Protein AF-A0A1E1WE84-F1 (afdb_monomer)

pLDDT: mean 92.87, std 12.1, range [48.03, 98.88]

Organism: Pectinophora gossypiella (NCBI:txid13191)

Mean predicted aligned error: 5.82 Å

InterPro domains:
  IPR001313 Pumilio RNA-binding repeat [PF00806] (1-30)
  IPR001313 Pumilio RNA-binding repeat [PF00806] (33-64)
  IPR001313 Pumilio RNA-binding repeat [PF00806] (69-103)
  IPR001313 Pumilio RNA-binding repeat [PF00806] (108-136)
  IPR001313 Pumilio RNA-binding repeat [PF00806] (142-175)
  IPR001313 Pumilio RNA-binding repeat [PF00806] (185-214)
  IPR001313 Pumilio RNA-binding repeat [PS50302] (1-28)
  IPR001313 Pumilio RNA-binding repeat [PS50302] (29-64)
  IPR001313 Pumilio RNA-binding repeat [PS50302] (65-100)
  IPR001313 Pumilio RNA-binding repeat [PS50302] (101-136)
  IPR001313 Pumilio RNA-binding repeat [PS50302] (137-172)
  IPR001313 Pumilio RNA-binding repeat [PS50302] (173-212)
  IPR001313 Pumilio RNA-binding repeat [SM00025] (1-28)
  IPR001313 Pumilio RNA-binding repeat [SM00025] (29-64)
  IPR001313 Pumilio RNA-binding repeat [SM00025] (65-100)
  IPR001313 Pumilio RNA-binding repeat [SM00025] (101-136)
  IPR001313 Pumilio RNA-binding repeat [SM00025] (137-172)
  IPR001313 Pumilio RNA-binding repeat [SM00025] (177-212)
  IPR011989 Armadillo-like helical [G3DSA:1.25.10.10] (1-243)
  IPR016024 Armadillo-type fold [SSF48371] (1-235)

Sequence (256 aa):
LALQMYGCRVIQKALESIPAEQQQEVVRELDGHVLKCVKDQNGNHVVQKCIECVEPSALQFIINAFAGQVYALSTHPYGCRVIQRILEHCTPEQTAPVLAELHAHTDQLIQDQYGNYVVQHVLEHGAAEDRARLVAGVRGKVLQLSQHKFASNVVEKCVTHATRNERALLIDELCGFNDNALHVMMKDQYANYVVQKMIDVAEPTQRKVLMHKIRPHIGSLRKYTYGKHIIAKLEKFFMKAPELGPIGPPPPNPVL

Structure (mmCIF, N/CA/C/O backbone):
data_AF-A0A1E1WE84-F1
#
_entry.id   AF-A0A1E1WE84-F1
#
loop_
_atom_site.group_PDB
_atom_site.id
_atom_site.type_symbol
_atom_site.label_atom_id
_atom_site.label_alt_id
_atom_site.label_comp_id
_atom_site.label_asym_id
_atom_site.label_entity_id
_atom_site.label_seq_id
_atom_site.pdbx_PDB_ins_code
_atom_site.Cartn_x
_atom_site.Cartn_y
_atom_site.Cartn_z
_atom_site.occupancy
_atom_site.B_iso_or_equiv
_atom_site.auth_seq_id
_atom_site.auth_comp_id
_atom_site.auth_asym_id
_atom_site.auth_atom_id
_atom_site.pdbx_PDB_model_num
ATOM 1 N N . LEU A 1 1 ? -18.043 11.657 22.981 1.00 90.44 1 LEU A N 1
ATOM 2 C CA . LEU A 1 1 ? -16.800 12.462 22.836 1.00 90.44 1 LEU A CA 1
ATOM 3 C C . LEU A 1 1 ? -16.018 12.155 21.555 1.00 90.44 1 LEU A C 1
ATOM 5 O O . LEU A 1 1 ? -15.578 13.095 20.906 1.00 90.44 1 LEU A O 1
ATOM 9 N N . ALA A 1 2 ? -15.874 10.885 21.154 1.00 94.88 2 ALA A N 1
ATOM 10 C CA . ALA A 1 2 ? -15.033 10.480 20.017 1.00 94.88 2 ALA A CA 1
ATOM 11 C C . ALA A 1 2 ? -15.322 11.184 18.670 1.00 94.88 2 ALA A C 1
ATOM 13 O O . ALA A 1 2 ? -14.400 11.410 17.897 1.00 94.88 2 ALA A O 1
ATOM 14 N N . LEU A 1 3 ? -16.576 11.565 18.402 1.00 97.06 3 LEU A N 1
ATOM 15 C CA . LEU A 1 3 ? -16.988 12.212 17.143 1.00 97.06 3 LEU A CA 1
ATOM 16 C C . LEU A 1 3 ? -16.844 13.748 17.150 1.00 97.06 3 LEU A C 1
ATOM 18 O O . LEU A 1 3 ? -17.160 14.411 16.166 1.00 97.06 3 LEU A O 1
ATOM 22 N N . GLN A 1 4 ? -16.392 14.341 18.258 1.00 97.38 4 GLN A N 1
ATOM 23 C CA . GLN A 1 4 ? -16.226 15.791 18.393 1.00 97.38 4 GLN A CA 1
ATOM 24 C C . GLN A 1 4 ? -14.767 16.197 18.153 1.00 97.38 4 GLN A C 1
ATOM 26 O O . GLN A 1 4 ? -13.860 15.542 18.657 1.00 97.38 4 GLN A O 1
ATOM 31 N N . MET A 1 5 ? -14.546 17.323 17.465 1.00 94.56 5 MET A N 1
ATOM 32 C CA . MET A 1 5 ? -13.214 17.822 17.076 1.00 94.56 5 MET A CA 1
ATOM 33 C C . MET A 1 5 ? -12.230 17.957 18.247 1.00 94.56 5 MET A C 1
ATOM 35 O O . MET A 1 5 ? -11.068 17.575 18.132 1.00 94.56 5 MET A O 1
ATOM 39 N N . TYR A 1 6 ? -12.692 18.484 19.382 1.00 97.00 6 TYR A N 1
ATOM 40 C CA . TYR A 1 6 ? -11.867 18.626 20.585 1.00 97.00 6 TYR A CA 1
ATOM 41 C C . TYR A 1 6 ? -11.981 17.406 21.505 1.00 97.00 6 TYR A C 1
ATOM 43 O O . TYR A 1 6 ? -10.988 16.969 22.083 1.00 97.00 6 TYR A O 1
ATOM 51 N N . GLY A 1 7 ? -13.172 16.802 21.588 1.00 96.94 7 GLY A N 1
ATOM 52 C CA . GLY A 1 7 ? -13.414 15.614 22.409 1.00 96.94 7 GLY A CA 1
ATOM 53 C C . GLY A 1 7 ? -12.553 14.419 21.992 1.00 96.94 7 GLY A C 1
ATOM 54 O O . GLY A 1 7 ? -12.023 13.720 22.852 1.00 96.94 7 GLY A O 1
ATOM 55 N N . CYS A 1 8 ? -12.326 14.220 20.690 1.00 97.38 8 CYS A N 1
ATOM 56 C CA . CYS A 1 8 ? -11.481 13.134 20.194 1.00 97.38 8 CYS A CA 1
ATOM 57 C C . CYS A 1 8 ? -10.023 13.267 20.656 1.00 97.38 8 CYS A C 1
ATOM 59 O O . CYS A 1 8 ? -9.358 12.253 20.853 1.00 97.38 8 CYS A O 1
ATOM 61 N N . ARG A 1 9 ? -9.521 14.494 20.858 1.00 97.69 9 ARG A N 1
ATOM 62 C CA . ARG A 1 9 ? -8.151 14.752 21.328 1.00 97.69 9 ARG A CA 1
ATOM 63 C C . ARG A 1 9 ? -7.989 14.383 22.797 1.00 97.69 9 ARG A C 1
ATOM 65 O O . ARG A 1 9 ? -6.973 13.801 23.160 1.00 97.69 9 ARG A O 1
ATOM 72 N N . VAL A 1 10 ? -9.008 14.661 23.610 1.00 98.00 10 VAL A N 1
ATOM 73 C CA . VAL A 1 10 ? -9.034 14.263 25.024 1.00 98.00 10 VAL A CA 1
ATOM 74 C C . VAL A 1 10 ? -9.029 12.741 25.146 1.00 98.00 10 VAL A C 1
ATOM 76 O O . VAL A 1 10 ? -8.198 12.204 25.870 1.00 98.00 10 VAL A O 1
ATOM 79 N N . ILE A 1 11 ? -9.882 12.044 24.386 1.00 97.94 11 ILE A N 1
ATOM 80 C CA . ILE A 1 11 ? -9.929 10.571 24.405 1.00 97.94 11 ILE A CA 1
ATOM 81 C C . ILE A 1 11 ? -8.598 9.964 23.952 1.00 97.94 11 ILE A C 1
ATOM 83 O O . ILE A 1 11 ? -8.082 9.074 24.619 1.00 97.94 11 ILE A O 1
ATOM 87 N N . GLN A 1 12 ? -8.003 10.474 22.867 1.00 98.38 12 GLN A N 1
ATOM 88 C CA . GLN A 1 12 ? -6.689 10.007 22.416 1.00 98.38 12 GLN A CA 1
ATOM 89 C C . GLN A 1 12 ? -5.625 10.172 23.505 1.00 98.38 12 GLN A C 1
ATOM 91 O O . GLN A 1 12 ? -4.866 9.242 23.756 1.00 98.38 12 GLN A O 1
ATOM 96 N N . LYS A 1 13 ? -5.588 11.327 24.187 1.00 98.19 13 LYS A N 1
ATOM 97 C CA . LYS A 1 13 ? -4.589 11.558 25.233 1.00 98.19 13 LYS A CA 1
ATOM 98 C C . LYS A 1 13 ? -4.824 10.704 26.476 1.00 98.19 13 LYS A C 1
ATOM 100 O O . LYS A 1 13 ? -3.857 10.258 27.093 1.00 98.19 13 LYS A O 1
ATOM 105 N N . ALA A 1 14 ? -6.086 10.465 26.825 1.00 97.94 14 ALA A N 1
ATOM 106 C CA . ALA A 1 14 ? -6.452 9.567 27.910 1.00 97.94 14 ALA A CA 1
ATOM 107 C C . ALA A 1 14 ? -5.953 8.143 27.628 1.00 97.94 14 ALA A C 1
ATOM 109 O O . ALA A 1 14 ? -5.251 7.591 28.466 1.00 97.94 14 ALA A O 1
ATOM 110 N N . LEU A 1 15 ? -6.202 7.599 26.429 1.00 97.88 15 LEU A N 1
ATOM 111 C CA . LEU A 1 15 ? -5.735 6.260 26.037 1.00 97.88 15 LEU A CA 1
ATOM 112 C C . LEU A 1 15 ? -4.210 6.088 26.152 1.00 97.88 15 LEU A C 1
ATOM 114 O O . LEU A 1 15 ? -3.756 5.000 26.475 1.00 97.88 15 LEU A O 1
ATOM 118 N N . GLU A 1 16 ? -3.417 7.144 25.958 1.00 97.44 16 GLU A N 1
ATOM 119 C CA . GLU A 1 16 ? -1.952 7.093 26.127 1.00 97.44 16 GLU A CA 1
ATOM 120 C C . GLU A 1 16 ? -1.484 7.108 27.590 1.00 97.44 16 GLU A C 1
ATOM 122 O O . GLU A 1 16 ? -0.317 6.833 27.856 1.00 97.44 16 GLU A O 1
ATOM 127 N N . SER A 1 17 ? -2.346 7.518 28.522 1.00 97.25 17 SER A N 1
ATOM 128 C CA . SER A 1 17 ? -1.922 7.938 29.867 1.00 97.25 17 SER A CA 1
ATOM 129 C C . SER A 1 17 ? -2.589 7.156 30.999 1.00 97.25 17 SER A C 1
ATOM 131 O O . SER A 1 17 ? -2.079 7.167 32.118 1.00 97.25 17 SER A O 1
ATOM 133 N N . ILE A 1 18 ? -3.738 6.527 30.744 1.00 97.62 18 ILE A N 1
ATOM 134 C CA . ILE A 1 18 ? -4.497 5.778 31.753 1.00 97.62 18 ILE A CA 1
ATOM 135 C C . ILE A 1 18 ? -4.057 4.303 31.819 1.00 97.62 18 ILE A C 1
ATOM 137 O O . ILE A 1 18 ? -3.545 3.781 30.827 1.00 97.62 18 ILE A O 1
ATOM 141 N N . PRO A 1 19 ? -4.270 3.611 32.956 1.00 97.94 19 PRO A N 1
ATOM 142 C CA . PRO A 1 19 ? -3.994 2.180 33.091 1.00 97.94 19 PRO A CA 1
ATOM 143 C C . PRO A 1 19 ? -4.790 1.309 32.109 1.00 97.94 19 PRO A C 1
ATOM 145 O O . PRO A 1 19 ? -5.875 1.690 31.661 1.00 97.94 19 PRO A O 1
ATOM 148 N N . ALA A 1 20 ? -4.274 0.111 31.825 1.00 96.44 20 ALA A N 1
ATOM 149 C CA . ALA A 1 20 ? -4.835 -0.814 30.839 1.00 96.44 20 ALA A CA 1
ATOM 150 C C . ALA A 1 20 ? -6.303 -1.183 31.115 1.00 96.44 20 ALA A C 1
ATOM 152 O O . ALA A 1 20 ? -7.102 -1.288 30.186 1.00 96.44 20 ALA A O 1
ATOM 153 N N . GLU A 1 21 ? -6.694 -1.326 32.382 1.00 96.12 21 GLU A N 1
ATOM 154 C CA . GLU A 1 21 ? -8.075 -1.628 32.765 1.00 96.12 21 GLU A CA 1
ATOM 155 C C . GLU A 1 21 ? -9.031 -0.509 32.325 1.00 96.12 21 GLU A C 1
ATOM 157 O O . GLU A 1 21 ? -10.085 -0.777 31.750 1.00 96.12 21 GLU A O 1
ATOM 162 N N . GLN A 1 22 ? -8.625 0.751 32.506 1.00 97.50 22 GLN A N 1
ATOM 163 C CA . GLN A 1 22 ? -9.418 1.917 32.106 1.00 97.50 22 GLN A CA 1
ATOM 164 C C . GLN A 1 22 ? -9.413 2.121 30.589 1.00 97.50 22 GLN A C 1
ATOM 166 O O . GLN A 1 22 ? -10.427 2.516 30.016 1.00 97.50 22 GLN A O 1
ATOM 171 N N . GLN A 1 23 ? -8.302 1.818 29.909 1.00 97.88 23 GLN A N 1
ATOM 172 C CA . GLN A 1 23 ? -8.277 1.806 28.445 1.00 97.88 23 GLN A CA 1
ATOM 173 C C . GLN A 1 23 ? -9.333 0.844 27.888 1.00 97.88 23 GLN A C 1
ATOM 175 O O . GLN A 1 23 ? -10.069 1.206 26.970 1.00 97.88 23 GLN A O 1
ATOM 180 N N . GLN A 1 24 ? -9.447 -0.360 28.461 1.00 96.31 24 GLN A N 1
ATOM 181 C CA . GLN A 1 24 ? -10.451 -1.339 28.042 1.00 96.31 24 GLN A CA 1
ATOM 182 C C . GLN A 1 24 ? -11.879 -0.838 28.274 1.00 96.31 24 GLN A C 1
ATOM 184 O O . GLN A 1 24 ? -12.731 -1.046 27.414 1.00 96.31 24 GLN A O 1
ATOM 189 N N . GLU A 1 25 ? -12.153 -0.164 29.394 1.00 96.50 25 GLU A N 1
ATOM 190 C CA . GLU A 1 25 ? -13.461 0.455 29.650 1.00 96.50 25 GLU A CA 1
ATOM 191 C C . GLU A 1 25 ? -13.813 1.493 28.577 1.00 96.50 25 GLU A C 1
ATOM 193 O O . GLU A 1 25 ? -14.884 1.411 27.976 1.00 96.50 25 GLU A O 1
ATOM 198 N N . VAL A 1 26 ? -12.880 2.397 28.255 1.00 95.38 26 VAL A N 1
ATOM 199 C CA . VAL A 1 26 ? -13.068 3.417 27.209 1.00 95.38 26 VAL A CA 1
ATOM 200 C C . VAL A 1 26 ? -13.288 2.780 25.835 1.00 95.38 26 VAL A C 1
ATOM 202 O O . VAL A 1 26 ? -14.153 3.216 25.076 1.00 95.38 26 VAL A O 1
ATOM 205 N N . VAL A 1 27 ? -12.515 1.747 25.492 1.00 96.88 27 VAL A N 1
ATOM 206 C CA . VAL A 1 27 ? -12.629 1.065 24.196 1.00 96.88 27 VAL A CA 1
ATOM 207 C C . VAL A 1 27 ? -13.959 0.326 24.059 1.00 96.88 27 VAL A C 1
ATOM 209 O O . VAL A 1 27 ? -14.546 0.356 22.976 1.00 96.88 27 VAL A O 1
ATOM 212 N N . ARG A 1 28 ? -14.475 -0.286 25.133 1.00 96.62 28 ARG A N 1
ATOM 213 C CA . ARG A 1 28 ? -15.772 -0.985 25.118 1.00 96.62 28 ARG A CA 1
ATOM 214 C C . ARG A 1 28 ? -16.941 -0.064 24.768 1.00 96.62 28 ARG A C 1
ATOM 216 O O . ARG A 1 28 ? -17.892 -0.530 24.152 1.00 96.62 28 ARG A O 1
ATOM 223 N N . GLU A 1 29 ? -16.867 1.234 25.067 1.00 97.44 29 GLU A N 1
ATOM 224 C CA . GLU A 1 29 ? -17.904 2.199 24.657 1.00 97.44 29 GLU A CA 1
ATOM 225 C C . GLU A 1 29 ? -18.016 2.375 23.128 1.00 97.44 29 GLU A C 1
ATOM 227 O O . GLU A 1 29 ? -18.995 2.939 22.634 1.00 97.44 29 GLU A O 1
ATOM 232 N N . LEU A 1 30 ? -17.026 1.910 22.357 1.00 96.75 30 LEU A N 1
ATOM 233 C CA . LEU A 1 30 ? -17.068 1.920 20.893 1.00 96.75 30 LEU A CA 1
ATOM 234 C C . LEU A 1 30 ? -17.781 0.695 20.303 1.00 96.75 30 LEU A C 1
ATOM 236 O O . LEU A 1 30 ? -18.014 0.668 19.087 1.00 96.75 30 LEU A O 1
ATOM 240 N N . ASP A 1 31 ? -18.106 -0.314 21.115 1.00 97.25 31 ASP A N 1
ATOM 241 C CA . ASP A 1 31 ? -18.783 -1.518 20.641 1.00 97.25 31 ASP A CA 1
ATOM 242 C C . ASP A 1 31 ? -20.171 -1.176 20.068 1.00 97.25 31 ASP A C 1
ATOM 244 O O . ASP A 1 31 ? -20.881 -0.296 20.551 1.00 97.25 31 ASP A O 1
ATOM 248 N N . GLY A 1 32 ? -20.519 -1.789 18.938 1.00 96.81 32 GLY A N 1
ATOM 249 C CA . GLY A 1 32 ? -21.692 -1.423 18.133 1.00 96.81 32 GLY A CA 1
ATOM 250 C C . GLY A 1 32 ? -21.582 -0.090 17.368 1.00 96.81 32 GLY A C 1
ATOM 251 O O . GLY A 1 32 ? -22.477 0.252 16.589 1.00 96.81 32 GLY A O 1
ATOM 252 N N . HIS A 1 33 ? -20.492 0.670 17.525 1.00 97.81 33 HIS A N 1
ATOM 253 C CA . HIS A 1 33 ? -20.301 1.985 16.892 1.00 97.81 33 HIS A CA 1
ATOM 254 C C . HIS A 1 33 ? -19.016 2.111 16.059 1.00 97.81 33 HIS A C 1
ATOM 256 O O . HIS A 1 33 ? -18.790 3.153 15.436 1.00 97.81 33 HIS A O 1
ATOM 262 N N . VAL A 1 34 ? -18.218 1.042 15.969 1.00 98.38 34 VAL A N 1
ATOM 263 C CA . VAL A 1 34 ? -16.916 1.003 15.281 1.00 98.38 34 VAL A CA 1
ATOM 264 C C . VAL A 1 34 ? -16.974 1.611 13.879 1.00 98.38 34 VAL A C 1
ATOM 266 O O . VAL A 1 34 ? -16.270 2.581 13.602 1.00 98.38 34 VAL A O 1
ATOM 269 N N . LEU A 1 35 ? -17.843 1.110 12.994 1.00 98.38 35 LEU A N 1
ATOM 270 C CA . LEU A 1 35 ? -17.891 1.564 11.597 1.00 98.38 35 LEU A CA 1
ATOM 271 C C . LEU A 1 35 ? -18.260 3.045 11.457 1.00 98.38 35 LEU A C 1
ATOM 273 O O . LEU A 1 35 ? -17.746 3.728 10.568 1.00 98.38 35 LEU A O 1
ATOM 277 N N . LYS A 1 36 ? -19.121 3.554 12.346 1.00 98.44 36 LYS A N 1
ATOM 278 C CA . LYS A 1 36 ? -19.471 4.977 12.392 1.00 98.44 36 LYS A CA 1
ATOM 279 C C . LYS A 1 36 ? -18.253 5.813 12.777 1.00 98.44 36 LYS A C 1
ATOM 281 O O . LYS A 1 36 ? -17.988 6.821 12.133 1.00 98.44 36 LYS A O 1
ATOM 286 N N . CYS A 1 37 ? -17.498 5.382 13.786 1.00 98.56 37 CYS A N 1
ATOM 287 C CA . CYS A 1 37 ? -16.281 6.064 14.217 1.00 98.56 37 CYS A CA 1
ATOM 288 C C . CYS A 1 37 ? -15.190 6.028 13.141 1.00 98.56 37 CYS A C 1
ATOM 290 O O . CYS A 1 37 ? -14.605 7.063 12.850 1.00 98.56 37 CYS A O 1
ATOM 292 N N . VAL A 1 38 ? -14.957 4.881 12.499 1.00 98.62 38 VAL A N 1
ATOM 293 C CA . VAL A 1 38 ? -13.951 4.724 11.431 1.00 98.62 38 VAL A CA 1
ATOM 294 C C . VAL A 1 38 ? -14.207 5.665 10.249 1.00 98.62 38 VAL A C 1
ATOM 296 O O . VAL A 1 38 ? -13.263 6.190 9.659 1.00 98.62 38 VAL A O 1
ATOM 299 N N . LYS A 1 39 ? -15.477 5.886 9.892 1.00 98.44 39 LYS A N 1
ATOM 300 C CA . LYS A 1 39 ? -15.867 6.755 8.770 1.00 98.44 39 LYS A CA 1
ATOM 301 C C . LYS A 1 39 ? -15.984 8.235 9.152 1.00 98.44 39 LYS A C 1
ATOM 303 O O . LYS A 1 39 ? -16.187 9.066 8.273 1.00 98.44 39 LYS A O 1
ATOM 308 N N . ASP A 1 40 ? -15.821 8.578 10.427 1.00 98.69 40 ASP A N 1
ATOM 309 C CA . ASP A 1 40 ? -15.888 9.953 10.915 1.00 98.69 40 ASP A CA 1
ATOM 310 C C . ASP A 1 40 ? -14.516 10.645 10.893 1.00 98.69 40 ASP A C 1
ATOM 312 O O . ASP A 1 40 ? -13.490 10.041 11.217 1.00 98.69 40 ASP A O 1
ATOM 316 N N . GLN A 1 41 ? -14.502 11.942 10.574 1.00 98.19 41 GLN A N 1
ATOM 317 C CA . GLN A 1 41 ? -13.285 12.763 10.505 1.00 98.19 41 GLN A CA 1
ATOM 318 C C . GLN A 1 41 ? -12.522 12.862 11.840 1.00 98.19 41 GLN A C 1
ATOM 320 O O . GLN A 1 41 ? -11.312 13.063 11.835 1.00 98.19 41 GLN A O 1
ATOM 325 N N . ASN A 1 42 ? -13.205 12.702 12.980 1.00 98.38 42 ASN A N 1
ATOM 326 C CA . ASN A 1 42 ? -12.615 12.739 14.319 1.00 98.38 42 ASN A CA 1
ATOM 327 C C . ASN A 1 42 ? -12.490 11.328 14.907 1.00 98.38 42 ASN A C 1
ATOM 329 O O . ASN A 1 42 ? -11.449 10.970 15.460 1.00 98.38 42 ASN A O 1
ATOM 333 N N . GLY A 1 43 ? -13.544 10.522 14.761 1.00 98.56 43 GLY A N 1
ATOM 334 C CA . GLY A 1 43 ? -13.656 9.184 15.334 1.00 98.56 43 GLY A CA 1
ATOM 335 C C . GLY A 1 43 ? -12.582 8.221 14.841 1.00 98.56 43 GLY A C 1
ATOM 336 O O . GLY A 1 43 ? -12.097 7.412 15.630 1.00 98.56 43 GLY A O 1
ATOM 337 N N . ASN A 1 44 ? -12.141 8.342 13.585 1.00 98.75 44 ASN A N 1
ATOM 338 C CA . ASN A 1 44 ? -11.112 7.460 13.034 1.00 98.75 44 ASN A CA 1
ATOM 339 C C . ASN A 1 44 ? -9.797 7.557 13.822 1.00 98.75 44 ASN A C 1
ATOM 341 O O . ASN A 1 44 ? -9.120 6.552 14.010 1.00 98.75 44 ASN A O 1
ATOM 345 N N . HIS A 1 45 ? -9.459 8.745 14.331 1.00 98.69 45 HIS A N 1
ATOM 346 C CA . HIS A 1 45 ? -8.255 8.952 15.131 1.00 98.69 45 HIS A CA 1
ATOM 347 C C . HIS A 1 45 ? -8.353 8.277 16.498 1.00 98.69 45 HIS A C 1
ATOM 349 O O . HIS A 1 45 ? -7.358 7.767 17.003 1.00 98.69 45 HIS A O 1
ATOM 355 N N . VAL A 1 46 ? -9.555 8.236 17.082 1.00 98.62 46 VAL A N 1
ATOM 356 C CA . VAL A 1 46 ? -9.794 7.493 18.323 1.00 98.62 46 VAL A CA 1
ATOM 357 C C . VAL A 1 46 ? -9.618 6.001 18.073 1.00 98.62 46 VAL A C 1
ATOM 359 O O . VAL A 1 46 ? -8.860 5.373 18.795 1.00 98.62 46 VAL A O 1
ATOM 362 N N . VAL A 1 47 ? -10.224 5.449 17.015 1.00 98.75 47 VAL A N 1
ATOM 363 C CA . VAL A 1 47 ? -10.101 4.014 16.694 1.00 98.75 47 VAL A CA 1
ATOM 364 C C . VAL A 1 47 ? -8.646 3.621 16.419 1.00 98.75 47 VAL A C 1
ATOM 366 O O . VAL A 1 47 ? -8.195 2.601 16.928 1.00 98.75 47 VAL A O 1
ATOM 369 N N . GLN A 1 48 ? -7.890 4.445 15.683 1.00 98.81 48 GLN A N 1
ATOM 370 C CA . GLN A 1 48 ? -6.448 4.233 15.497 1.00 98.81 48 GLN A CA 1
ATOM 371 C C . GLN A 1 48 ? -5.708 4.196 16.838 1.00 98.81 48 GLN A C 1
ATOM 373 O O . GLN A 1 48 ? -4.943 3.271 17.080 1.00 98.81 48 GLN A O 1
ATOM 378 N N . LYS A 1 49 ? -5.987 5.149 17.737 1.00 98.62 49 LYS A N 1
ATOM 379 C CA . LYS A 1 49 ? -5.345 5.197 19.054 1.00 98.62 49 LYS A CA 1
ATOM 380 C C . LYS A 1 49 ? -5.718 4.007 19.941 1.00 98.62 49 LYS A C 1
ATOM 382 O O . LYS A 1 49 ? -4.868 3.520 20.676 1.00 98.62 49 LYS A O 1
ATOM 387 N N . CYS A 1 50 ? -6.950 3.507 19.846 1.00 98.56 50 CYS A N 1
ATOM 388 C CA . CYS A 1 50 ? -7.343 2.268 20.515 1.00 98.56 50 CYS A CA 1
ATOM 389 C C . CYS A 1 50 ? -6.477 1.093 20.043 1.00 98.56 50 CYS A C 1
ATOM 391 O O . CYS A 1 50 ? -5.990 0.335 20.869 1.00 98.56 50 CYS A O 1
ATOM 393 N N . ILE A 1 51 ? -6.249 0.974 18.732 1.00 98.62 51 ILE A N 1
ATOM 394 C CA . ILE A 1 51 ? -5.433 -0.104 18.156 1.00 98.62 51 ILE A CA 1
ATOM 395 C C . ILE A 1 51 ? -3.952 0.022 18.541 1.00 98.62 51 ILE A C 1
ATOM 397 O O . ILE A 1 51 ? -3.291 -0.982 18.767 1.00 98.62 51 ILE A O 1
ATOM 401 N N . GLU A 1 52 ? -3.434 1.246 18.642 1.00 98.50 52 GLU A N 1
ATOM 402 C CA . GLU A 1 52 ? -2.039 1.504 19.023 1.00 98.50 52 GLU A CA 1
ATOM 403 C C . GLU A 1 52 ? -1.755 1.262 20.515 1.00 98.50 52 GLU A C 1
ATOM 405 O O . GLU A 1 52 ? -0.641 0.876 20.865 1.00 98.50 52 GLU A O 1
ATOM 410 N N . CYS A 1 53 ? -2.715 1.560 21.399 1.00 97.88 53 CYS A N 1
ATOM 411 C CA . CYS A 1 53 ? -2.468 1.634 22.844 1.00 97.88 53 CYS A CA 1
ATOM 412 C C . CYS A 1 53 ? -3.073 0.495 23.662 1.00 97.88 53 CYS A C 1
ATOM 414 O O . CYS A 1 53 ? -2.673 0.332 24.811 1.00 97.88 53 CYS A O 1
ATOM 416 N N . VAL A 1 54 ? -4.049 -0.241 23.124 1.00 98.00 54 VAL A N 1
ATOM 417 C CA . VAL A 1 54 ? -4.812 -1.231 23.893 1.00 98.00 54 VAL A CA 1
ATOM 418 C C . VAL A 1 54 ? -4.452 -2.640 23.454 1.00 98.00 54 VAL A C 1
ATOM 420 O O . VAL A 1 54 ? -4.295 -2.914 22.267 1.00 98.00 54 VAL A O 1
ATOM 423 N N . GLU A 1 55 ? -4.349 -3.536 24.434 1.00 97.38 55 GLU A N 1
ATOM 424 C CA . GLU A 1 55 ? -4.031 -4.945 24.217 1.00 97.38 55 GLU A CA 1
ATOM 425 C C . GLU A 1 55 ? -4.937 -5.580 23.143 1.00 97.38 55 GLU A C 1
ATOM 427 O O . GLU A 1 55 ? -6.169 -5.487 23.250 1.00 97.38 55 GLU A O 1
ATOM 432 N N . PRO A 1 56 ? -4.367 -6.280 22.140 1.00 97.81 56 PRO A N 1
ATOM 433 C CA . PRO A 1 56 ? -5.124 -6.838 21.018 1.00 97.81 56 PRO A CA 1
ATOM 434 C C . PRO A 1 56 ? -6.299 -7.736 21.420 1.00 97.81 56 PRO A C 1
ATOM 436 O O . PRO A 1 56 ? -7.325 -7.765 20.737 1.00 97.81 56 PRO A O 1
ATOM 439 N N . SER A 1 57 ? -6.198 -8.426 22.560 1.00 97.00 57 SER A N 1
ATOM 440 C CA . SER A 1 57 ? -7.267 -9.275 23.103 1.00 97.00 57 SER A CA 1
ATOM 441 C C . SER A 1 57 ? -8.573 -8.512 23.374 1.00 97.00 57 SER A C 1
ATOM 443 O O . SER A 1 57 ? -9.654 -9.083 23.236 1.00 97.00 57 SER A O 1
ATOM 445 N N . ALA A 1 58 ? -8.499 -7.214 23.684 1.00 97.75 58 ALA A N 1
ATOM 446 C CA . ALA A 1 58 ? -9.662 -6.357 23.905 1.00 97.75 58 ALA A CA 1
ATOM 447 C C . ALA A 1 58 ? -10.229 -5.744 22.610 1.00 97.75 58 ALA A C 1
ATOM 449 O O . ALA A 1 58 ? -11.291 -5.127 22.638 1.00 97.75 58 ALA A O 1
ATOM 450 N N . LEU A 1 59 ? -9.551 -5.913 21.469 1.00 98.12 59 LEU A N 1
ATOM 451 C CA . LEU A 1 59 ? -9.903 -5.277 20.194 1.00 98.12 59 LEU A CA 1
ATOM 452 C C . LEU A 1 59 ? -10.708 -6.182 19.254 1.00 98.12 59 LEU A C 1
ATOM 454 O O . LEU A 1 59 ? -11.058 -5.762 18.152 1.00 98.12 59 LEU A O 1
ATOM 458 N N . GLN A 1 60 ? -11.044 -7.409 19.663 1.00 98.31 60 GLN A N 1
ATOM 459 C CA . GLN A 1 60 ? -11.674 -8.386 18.768 1.00 98.31 60 GLN A CA 1
ATOM 460 C C . GLN A 1 60 ? -12.996 -7.892 18.157 1.00 98.31 60 GLN A C 1
ATOM 462 O O . GLN A 1 60 ? -13.276 -8.168 16.993 1.00 98.31 60 GLN A O 1
ATOM 467 N N . PHE A 1 61 ? -13.796 -7.120 18.898 1.00 98.25 61 PHE A N 1
ATOM 468 C CA . PHE A 1 61 ? -15.043 -6.549 18.375 1.00 98.25 61 PHE A CA 1
ATOM 469 C C . PHE A 1 61 ? -14.799 -5.545 17.229 1.00 98.25 61 PHE A C 1
ATOM 471 O O . PHE A 1 61 ? -15.619 -5.449 16.316 1.00 98.25 61 PHE A O 1
ATOM 478 N N . ILE A 1 62 ? -13.651 -4.851 17.220 1.00 98.19 62 ILE A N 1
ATOM 479 C CA . ILE A 1 62 ? -13.236 -3.984 16.108 1.00 98.19 62 ILE A CA 1
ATOM 480 C C . ILE A 1 62 ? -12.955 -4.837 14.874 1.00 98.19 62 ILE A C 1
ATOM 482 O O . ILE A 1 62 ? -13.468 -4.530 13.801 1.00 98.19 62 ILE A O 1
ATOM 486 N N . ILE A 1 63 ? -12.204 -5.931 15.028 1.00 98.19 63 ILE A N 1
ATOM 487 C CA . ILE A 1 63 ? -11.895 -6.852 13.924 1.00 98.19 63 ILE A CA 1
ATOM 488 C C . ILE A 1 63 ? -13.181 -7.463 13.358 1.00 98.19 63 ILE A C 1
ATOM 490 O O . ILE A 1 63 ? -13.389 -7.468 12.147 1.00 98.19 63 ILE A O 1
ATOM 494 N N . ASN A 1 64 ? -14.098 -7.885 14.230 1.00 98.31 64 ASN A N 1
ATOM 495 C CA . ASN A 1 64 ? -15.390 -8.437 13.825 1.00 98.31 64 ASN A CA 1
ATOM 496 C C . ASN A 1 64 ? -16.234 -7.418 13.040 1.00 98.31 64 ASN A C 1
ATOM 498 O O . ASN A 1 64 ? -16.893 -7.788 12.073 1.00 98.31 64 ASN A O 1
ATOM 502 N N . ALA A 1 65 ? -16.192 -6.133 13.409 1.00 98.25 65 ALA A N 1
ATOM 503 C CA . ALA A 1 65 ? -16.904 -5.078 12.687 1.00 98.25 65 ALA A CA 1
ATOM 504 C C . ALA A 1 65 ? -16.339 -4.812 11.278 1.00 98.25 65 ALA A C 1
ATOM 506 O O . ALA A 1 65 ? -17.029 -4.219 10.449 1.00 98.25 65 ALA A O 1
ATOM 507 N N . PHE A 1 66 ? -15.096 -5.218 11.007 1.00 97.94 66 PHE A N 1
ATOM 508 C CA . PHE A 1 66 ? -14.438 -5.053 9.710 1.00 97.94 66 PHE A CA 1
ATOM 509 C C . PHE A 1 66 ? -14.722 -6.205 8.743 1.00 97.94 66 PHE A C 1
ATOM 511 O O . PHE A 1 66 ? -14.514 -6.032 7.542 1.00 97.94 66 PHE A O 1
ATOM 518 N N . ALA A 1 67 ? -15.223 -7.340 9.238 1.00 97.38 67 ALA A N 1
ATOM 519 C CA . ALA A 1 67 ? -15.560 -8.492 8.411 1.00 97.38 67 ALA A CA 1
ATOM 520 C C . ALA A 1 67 ? -16.563 -8.109 7.307 1.00 97.38 67 ALA A C 1
ATOM 522 O O . ALA A 1 67 ? -17.614 -7.517 7.564 1.00 97.38 67 ALA A O 1
ATOM 523 N N . GLY A 1 68 ? -16.222 -8.419 6.057 1.00 97.94 68 GLY A N 1
ATOM 524 C CA . GLY A 1 68 ? -16.995 -8.061 4.867 1.00 97.94 68 GLY A CA 1
ATOM 525 C C . GLY A 1 68 ? -16.997 -6.565 4.532 1.00 97.94 68 GLY A C 1
ATOM 526 O O . GLY A 1 68 ? -17.782 -6.127 3.690 1.00 97.94 68 GLY A O 1
ATOM 527 N N . GLN A 1 69 ? -16.176 -5.752 5.202 1.00 98.31 69 GLN A N 1
ATOM 528 C CA . GLN A 1 69 ? -16.058 -4.305 4.984 1.00 98.31 69 GLN A CA 1
ATOM 529 C C . GLN A 1 69 ? -14.640 -3.884 4.588 1.00 98.31 69 GLN A C 1
ATOM 531 O O . GLN A 1 69 ? -14.424 -2.702 4.307 1.00 98.31 69 GLN A O 1
ATOM 536 N N . VAL A 1 70 ? -13.679 -4.812 4.539 1.00 98.62 70 VAL A N 1
ATOM 537 C CA . VAL A 1 70 ? -12.256 -4.494 4.368 1.00 98.62 70 VAL A CA 1
ATOM 538 C C . VAL A 1 70 ? -12.012 -3.709 3.087 1.00 98.62 70 VAL A C 1
ATOM 540 O O . VAL A 1 70 ? -11.423 -2.635 3.151 1.00 98.62 70 VAL A O 1
ATOM 543 N N . TYR A 1 71 ? -12.547 -4.156 1.946 1.00 98.62 71 TYR A N 1
ATOM 544 C CA . TYR A 1 71 ? -12.413 -3.423 0.683 1.00 98.62 71 TYR A CA 1
ATOM 545 C C . TYR A 1 71 ? -12.929 -1.980 0.788 1.00 98.62 71 TYR A C 1
ATOM 547 O O . TYR A 1 71 ? -12.196 -1.033 0.506 1.00 98.62 71 TYR A O 1
ATOM 555 N N . ALA A 1 72 ? -14.167 -1.806 1.264 1.00 98.69 72 ALA A N 1
ATOM 556 C CA . ALA A 1 72 ? -14.804 -0.497 1.375 1.00 98.69 72 ALA A CA 1
ATOM 557 C C . ALA A 1 72 ? -14.049 0.449 2.323 1.00 98.69 72 ALA A C 1
ATOM 559 O O . ALA A 1 72 ? -14.021 1.659 2.101 1.00 98.69 72 ALA A O 1
ATOM 560 N N . LEU A 1 73 ? -13.446 -0.089 3.387 1.00 98.81 73 LEU A N 1
ATOM 561 C CA . LEU A 1 73 ? -12.652 0.681 4.339 1.00 98.81 73 LEU A CA 1
ATOM 562 C C . LEU A 1 73 ? -11.252 0.986 3.800 1.00 98.81 73 LEU A C 1
ATOM 564 O O . LEU A 1 73 ? -10.775 2.104 3.985 1.00 98.81 73 LEU A O 1
ATOM 568 N N . SER A 1 74 ? -10.615 0.065 3.081 1.00 98.88 74 SER A N 1
ATOM 569 C CA . SER A 1 74 ? -9.322 0.292 2.429 1.00 98.88 74 SER A CA 1
ATOM 570 C C . SER A 1 74 ? -9.382 1.367 1.345 1.00 98.88 74 SER A C 1
ATOM 572 O O . SER A 1 74 ? -8.405 2.093 1.173 1.00 98.88 74 SER A O 1
ATOM 574 N N . THR A 1 75 ? -10.523 1.530 0.670 1.00 98.75 75 THR A N 1
ATOM 575 C CA . THR A 1 75 ? -10.763 2.613 -0.301 1.00 98.75 75 THR A CA 1
ATOM 576 C C . THR A 1 75 ? -11.391 3.865 0.327 1.00 98.75 75 THR A C 1
ATOM 578 O O . THR A 1 75 ? -11.855 4.757 -0.382 1.00 98.75 75 THR A O 1
ATOM 581 N N . HIS A 1 76 ? -11.450 3.955 1.661 1.00 98.81 76 HIS A N 1
ATOM 582 C CA . HIS A 1 76 ? -11.980 5.116 2.379 1.00 98.81 76 HIS A CA 1
ATOM 583 C C . HIS A 1 76 ? -10.838 6.024 2.874 1.00 98.81 76 HIS A C 1
ATOM 585 O O . HIS A 1 76 ? -9.878 5.502 3.447 1.00 98.81 76 HIS A O 1
ATOM 591 N N . PRO A 1 77 ? -10.949 7.369 2.780 1.00 98.44 77 PRO A N 1
ATOM 592 C CA . PRO A 1 77 ? -9.894 8.310 3.191 1.00 98.44 77 PRO A CA 1
ATOM 593 C C . PRO A 1 77 ? -9.407 8.131 4.633 1.00 98.44 77 PRO A C 1
ATOM 595 O O . PRO A 1 77 ? -8.239 8.373 4.930 1.00 98.44 77 PRO A O 1
ATOM 598 N N . TYR A 1 78 ? -10.302 7.712 5.531 1.00 98.69 78 TYR A N 1
ATOM 599 C CA . TYR A 1 78 ? -9.981 7.453 6.938 1.00 98.69 78 TYR A CA 1
ATOM 600 C C . TYR A 1 78 ? -9.845 5.958 7.245 1.00 98.69 78 TYR A C 1
ATOM 602 O O . TYR A 1 78 ? -9.027 5.564 8.073 1.00 98.69 78 TYR A O 1
ATOM 610 N N . GLY A 1 79 ? -10.621 5.114 6.554 1.00 98.75 79 GLY A N 1
ATOM 611 C CA . GLY A 1 79 ? -10.670 3.678 6.834 1.00 98.75 79 GLY A CA 1
ATOM 612 C C . GLY A 1 79 ? -9.349 2.995 6.499 1.00 98.75 79 GLY A C 1
ATOM 613 O O . GLY A 1 79 ? -8.892 2.146 7.260 1.00 98.75 79 GLY A O 1
ATOM 614 N N . CYS A 1 80 ? -8.667 3.450 5.442 1.00 98.69 80 CYS A N 1
ATOM 615 C CA . CYS A 1 80 ? -7.381 2.907 5.020 1.00 98.69 80 CYS A CA 1
ATOM 616 C C . CYS A 1 80 ? -6.301 3.055 6.100 1.00 98.69 80 CYS A C 1
ATOM 618 O O . CYS A 1 80 ? -5.410 2.213 6.200 1.00 98.69 80 CYS A O 1
ATOM 620 N N . ARG A 1 81 ? -6.387 4.105 6.930 1.00 98.81 81 ARG A N 1
ATOM 621 C CA . ARG A 1 81 ? -5.478 4.340 8.058 1.00 98.81 81 ARG A CA 1
ATOM 622 C C . ARG A 1 81 ? -5.754 3.379 9.202 1.00 98.81 81 ARG A C 1
ATOM 624 O O . ARG A 1 81 ? -4.813 2.846 9.774 1.00 98.81 81 ARG A O 1
ATOM 631 N N . VAL A 1 82 ? -7.028 3.111 9.490 1.00 98.81 82 VAL A N 1
ATOM 632 C CA . VAL A 1 82 ? -7.409 2.128 10.513 1.00 98.81 82 VAL A CA 1
ATOM 633 C C . VAL A 1 82 ? -6.995 0.717 10.093 1.00 98.81 82 VAL A C 1
ATOM 635 O O . VAL A 1 82 ? -6.425 0.003 10.907 1.00 98.81 82 VAL A O 1
ATOM 638 N N . ILE A 1 83 ? -7.182 0.343 8.819 1.00 98.81 83 ILE A N 1
ATOM 639 C CA . ILE A 1 83 ? -6.692 -0.942 8.287 1.00 98.81 83 ILE A CA 1
ATOM 640 C C . ILE A 1 83 ? -5.178 -1.078 8.494 1.00 98.81 83 ILE A C 1
ATOM 642 O O . ILE A 1 83 ? -4.730 -2.108 8.980 1.00 98.81 83 ILE A O 1
ATOM 646 N N . GLN A 1 84 ? -4.394 -0.041 8.181 1.00 98.81 84 GLN A N 1
ATOM 647 C CA . GLN A 1 84 ? -2.943 -0.062 8.416 1.00 98.81 84 GLN A CA 1
ATOM 648 C C . GLN A 1 84 ? -2.605 -0.272 9.900 1.00 98.81 84 GLN A C 1
ATOM 650 O O . GLN A 1 84 ? -1.781 -1.122 10.207 1.00 98.81 84 GLN A O 1
ATOM 655 N N . ARG A 1 85 ? -3.291 0.407 10.834 1.00 98.81 85 ARG A N 1
ATOM 656 C CA . ARG A 1 85 ? -3.084 0.170 12.276 1.00 98.81 85 ARG A CA 1
ATOM 657 C C . ARG A 1 85 ? -3.411 -1.264 12.692 1.00 98.81 85 ARG A C 1
ATOM 659 O O . ARG A 1 85 ? -2.667 -1.834 13.480 1.00 98.81 85 ARG A O 1
ATOM 666 N N . ILE A 1 86 ? -4.482 -1.854 12.152 1.00 98.75 86 ILE A N 1
ATOM 667 C CA . ILE A 1 86 ? -4.822 -3.262 12.413 1.00 98.75 86 ILE A CA 1
ATOM 668 C C . ILE A 1 86 ? -3.672 -4.170 11.965 1.00 98.75 86 ILE A C 1
ATOM 670 O O . ILE A 1 86 ? -3.242 -5.026 12.730 1.00 98.75 86 ILE A O 1
ATOM 674 N N . LEU A 1 87 ? -3.143 -3.960 10.757 1.00 98.62 87 LEU A N 1
ATOM 675 C CA . LEU A 1 87 ? -2.037 -4.758 10.218 1.00 98.62 87 LEU A CA 1
ATOM 676 C C . LEU A 1 87 ? -0.724 -4.592 11.006 1.00 98.62 87 LEU A C 1
ATOM 678 O O . LEU A 1 87 ? 0.097 -5.502 11.000 1.00 98.62 87 LEU A O 1
ATOM 682 N N . GLU A 1 88 ? -0.529 -3.453 11.674 1.00 98.38 88 GLU A N 1
ATOM 683 C CA . GLU A 1 88 ? 0.683 -3.138 12.442 1.00 98.38 88 GLU A CA 1
ATOM 684 C C . GLU A 1 88 ? 0.658 -3.667 13.882 1.00 98.38 88 GLU A C 1
ATOM 686 O O . GLU A 1 88 ? 1.701 -4.063 14.400 1.00 98.38 88 GLU A O 1
ATOM 691 N N . HIS A 1 89 ? -0.505 -3.640 14.541 1.00 98.38 89 HIS A N 1
ATOM 692 C CA . HIS A 1 89 ? -0.594 -3.813 15.998 1.00 98.38 89 HIS A CA 1
ATOM 693 C C . HIS A 1 89 ? -1.430 -5.015 16.453 1.00 98.38 89 HIS A C 1
ATOM 695 O O . HIS A 1 89 ? -1.295 -5.446 17.598 1.00 98.38 89 HIS A O 1
ATOM 701 N N . CYS A 1 90 ? -2.301 -5.562 15.602 1.00 98.38 90 CYS A N 1
ATOM 702 C CA . CYS A 1 90 ? -3.127 -6.709 15.975 1.00 98.38 90 CYS A CA 1
ATOM 703 C C . CYS A 1 90 ? -2.381 -8.038 15.784 1.00 98.38 90 CYS A C 1
ATOM 705 O O . CYS A 1 90 ? -1.364 -8.118 15.094 1.00 98.38 90 CYS A O 1
ATOM 707 N N . THR A 1 91 ? -2.894 -9.108 16.397 1.00 98.44 91 THR A N 1
ATOM 708 C CA . THR A 1 91 ? -2.242 -10.425 16.321 1.00 98.44 91 THR A CA 1
ATOM 709 C C . THR A 1 91 ? -2.358 -11.046 14.918 1.00 98.44 91 THR A C 1
ATOM 711 O O . THR A 1 91 ? -3.229 -10.654 14.130 1.00 98.44 91 THR A O 1
ATOM 714 N N . PRO A 1 92 ? -1.530 -12.051 14.573 1.00 97.81 92 PRO A N 1
ATOM 715 C CA . PRO A 1 92 ? -1.668 -12.786 13.313 1.00 97.81 92 PRO A CA 1
ATOM 716 C C . PRO A 1 92 ? -3.073 -13.366 13.095 1.00 97.81 92 PRO A C 1
ATOM 718 O O . PRO A 1 92 ? -3.609 -13.301 11.992 1.00 97.81 92 PRO A O 1
ATOM 721 N N . GLU A 1 93 ? -3.717 -13.864 14.150 1.00 98.25 93 GLU A N 1
ATOM 722 C CA . GLU A 1 93 ? -5.073 -14.425 14.093 1.00 98.25 93 GLU A CA 1
ATOM 723 C C . GLU A 1 93 ? -6.119 -13.354 13.757 1.00 98.25 93 GLU A C 1
ATOM 725 O O . GLU A 1 93 ? -7.099 -13.631 13.066 1.00 98.25 93 GLU A O 1
ATOM 730 N N . GLN A 1 94 ? -5.900 -12.120 14.216 1.00 98.56 94 GLN A N 1
ATOM 731 C CA . GLN A 1 94 ? -6.772 -10.978 13.947 1.00 98.56 94 GLN A CA 1
ATOM 732 C C . GLN A 1 94 ? -6.547 -10.374 12.561 1.00 98.56 94 GLN A C 1
ATOM 734 O O . GLN A 1 94 ? -7.496 -9.938 11.910 1.00 98.56 94 GLN A O 1
ATOM 739 N N . THR A 1 95 ? -5.299 -10.347 12.095 1.00 98.56 95 THR A N 1
ATOM 740 C CA . THR A 1 95 ? -4.943 -9.783 10.786 1.00 98.56 95 THR A CA 1
ATOM 741 C C . THR A 1 95 ? -5.222 -10.749 9.637 1.00 98.56 95 THR A C 1
ATOM 743 O O . THR A 1 95 ? -5.553 -10.294 8.543 1.00 98.56 95 THR A O 1
ATOM 746 N N . ALA A 1 96 ? -5.184 -12.064 9.869 1.00 98.31 96 ALA A N 1
ATOM 747 C CA . ALA A 1 96 ? -5.458 -13.091 8.862 1.00 98.31 96 ALA A CA 1
ATOM 748 C C . ALA A 1 96 ? -6.777 -12.896 8.077 1.00 98.31 96 ALA A C 1
ATOM 750 O O . ALA A 1 96 ? -6.719 -12.886 6.844 1.00 98.31 96 ALA A O 1
ATOM 751 N N . PRO A 1 97 ? -7.959 -12.703 8.705 1.00 98.25 97 PRO A N 1
ATOM 752 C CA . PRO A 1 97 ? -9.196 -12.461 7.957 1.00 98.25 97 PRO A CA 1
ATOM 753 C C . PRO A 1 97 ? -9.162 -11.143 7.168 1.00 98.25 97 PRO A C 1
ATOM 755 O O . PRO A 1 97 ? -9.670 -11.085 6.048 1.00 98.25 97 PRO A O 1
ATOM 758 N N . VAL A 1 98 ? -8.506 -10.105 7.700 1.00 98.62 98 VAL A N 1
ATOM 759 C CA . VAL A 1 98 ? -8.348 -8.817 7.006 1.00 98.62 98 VAL A CA 1
ATOM 760 C C . VAL A 1 98 ? -7.479 -8.980 5.759 1.00 98.62 98 VAL A C 1
ATOM 762 O O . VAL A 1 98 ? -7.848 -8.518 4.681 1.00 98.62 98 VAL A O 1
ATOM 765 N N . LEU A 1 99 ? -6.352 -9.685 5.876 1.00 98.62 99 LEU A N 1
ATOM 766 C CA . LEU A 1 99 ? -5.468 -10.004 4.753 1.00 98.62 99 LEU A CA 1
ATOM 767 C C . LEU A 1 99 ? -6.178 -10.861 3.701 1.00 98.62 99 LEU A C 1
ATOM 769 O O . LEU A 1 99 ? -6.024 -10.605 2.508 1.00 98.62 99 LEU A O 1
ATOM 773 N N . ALA A 1 100 ? -6.991 -11.835 4.115 1.00 98.44 100 ALA A N 1
ATOM 774 C CA . AL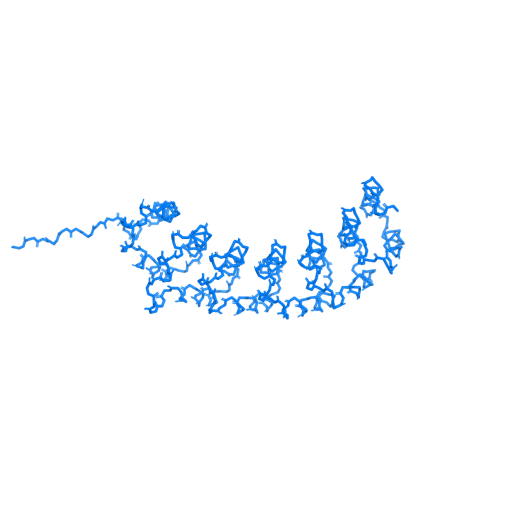A A 1 100 ? -7.761 -12.664 3.192 1.00 98.44 100 ALA A CA 1
ATOM 775 C C . ALA A 1 100 ? -8.718 -11.828 2.321 1.00 98.44 100 ALA A C 1
ATOM 777 O O . ALA A 1 100 ? -8.735 -11.995 1.099 1.00 98.44 100 ALA A O 1
ATOM 778 N N . GLU A 1 101 ? -9.460 -10.889 2.917 1.00 98.31 101 GLU A N 1
ATOM 779 C CA . GLU A 1 101 ? -10.326 -9.973 2.163 1.00 98.31 101 GLU A CA 1
ATOM 780 C C . GLU A 1 101 ? -9.529 -8.993 1.288 1.00 98.31 101 GLU A C 1
ATOM 782 O O . GLU A 1 101 ? -9.924 -8.733 0.152 1.00 98.31 101 GLU A O 1
ATOM 787 N N . LEU A 1 102 ? -8.386 -8.477 1.761 1.00 98.38 102 LEU A N 1
ATOM 788 C CA . LEU A 1 102 ? -7.506 -7.629 0.942 1.00 98.38 102 LEU A CA 1
ATOM 789 C C . LEU A 1 102 ? -7.037 -8.364 -0.317 1.00 98.38 102 LEU A C 1
ATOM 791 O O . LEU A 1 102 ? -7.129 -7.821 -1.421 1.00 98.38 102 LEU A O 1
ATOM 795 N N . HIS A 1 103 ? -6.579 -9.611 -0.169 1.00 98.31 103 HIS A N 1
ATOM 796 C CA . HIS A 1 103 ? -6.099 -10.418 -1.292 1.00 98.31 103 HIS A CA 1
ATOM 797 C C . HIS A 1 103 ? -7.189 -10.649 -2.341 1.00 98.31 103 HIS A C 1
ATOM 799 O O . HIS A 1 103 ? -6.894 -10.570 -3.534 1.00 98.31 103 HIS A O 1
ATOM 805 N N . ALA A 1 104 ? -8.449 -10.826 -1.926 1.00 97.94 104 ALA A N 1
ATOM 806 C CA . ALA A 1 104 ? -9.590 -10.985 -2.833 1.00 97.94 104 ALA A CA 1
ATOM 807 C C . ALA A 1 104 ? -9.869 -9.750 -3.720 1.00 97.94 104 ALA A C 1
ATOM 809 O O . ALA A 1 104 ? -10.521 -9.874 -4.757 1.00 97.94 104 ALA A O 1
ATOM 810 N N . HIS A 1 105 ? -9.354 -8.573 -3.348 1.00 97.88 105 HIS A N 1
ATOM 811 C CA . HIS A 1 105 ? -9.592 -7.300 -4.039 1.00 97.88 105 HIS A CA 1
ATOM 812 C C . HIS A 1 105 ? -8.304 -6.586 -4.484 1.00 97.88 105 HIS A C 1
ATOM 814 O O . HIS A 1 105 ? -8.304 -5.374 -4.714 1.00 97.88 105 HIS A O 1
ATOM 820 N N . THR A 1 106 ? -7.195 -7.320 -4.610 1.00 96.56 106 THR A N 1
ATOM 821 C CA . THR A 1 106 ? -5.866 -6.743 -4.884 1.00 96.56 106 THR A CA 1
ATOM 822 C C . THR A 1 106 ? -5.849 -5.865 -6.140 1.00 96.56 106 THR A C 1
ATOM 824 O O . THR A 1 106 ? -5.348 -4.743 -6.095 1.00 96.56 106 THR A O 1
ATOM 827 N N . ASP A 1 107 ? -6.443 -6.324 -7.245 1.00 96.75 107 ASP A N 1
ATOM 828 C CA . ASP A 1 107 ? -6.419 -5.604 -8.528 1.00 96.75 107 ASP A CA 1
ATOM 829 C C . ASP A 1 107 ? -7.091 -4.224 -8.458 1.00 96.75 107 ASP A C 1
ATOM 831 O O . ASP A 1 107 ? -6.623 -3.257 -9.069 1.00 96.75 107 ASP A O 1
ATOM 835 N N . GLN A 1 108 ? -8.179 -4.123 -7.693 1.00 98.50 108 GLN A N 1
ATOM 836 C CA . GLN A 1 108 ? -8.891 -2.875 -7.449 1.00 98.50 108 GLN A CA 1
ATOM 837 C C . GLN A 1 108 ? -8.103 -1.982 -6.485 1.00 98.50 108 GLN A C 1
ATOM 839 O O . GLN A 1 108 ? -7.912 -0.796 -6.752 1.00 98.50 108 GLN A O 1
ATOM 844 N N . LEU A 1 109 ? -7.598 -2.552 -5.387 1.00 98.75 109 LEU A N 1
ATOM 845 C CA . LEU A 1 109 ? -6.897 -1.804 -4.343 1.00 98.75 109 LEU A CA 1
ATOM 846 C C . LEU A 1 109 ? -5.596 -1.172 -4.843 1.00 98.75 109 LEU A C 1
ATOM 848 O O . LEU A 1 109 ? -5.307 -0.033 -4.490 1.00 98.75 109 LEU A O 1
ATOM 852 N N . ILE A 1 110 ? -4.842 -1.859 -5.704 1.00 98.62 110 ILE A N 1
ATOM 853 C CA . ILE A 1 110 ? -3.594 -1.343 -6.293 1.00 98.62 110 ILE A CA 1
ATOM 854 C C . ILE A 1 110 ? -3.812 -0.023 -7.047 1.00 98.62 110 ILE A C 1
ATOM 856 O O . ILE A 1 110 ? -2.929 0.838 -7.079 1.00 98.62 110 ILE A O 1
ATOM 860 N N . GLN A 1 111 ? -4.981 0.138 -7.664 1.00 98.62 111 GLN A N 1
ATOM 861 C CA . GLN A 1 111 ? -5.321 1.297 -8.485 1.00 98.62 111 GLN A CA 1
ATOM 862 C C . GLN A 1 111 ? -6.146 2.343 -7.725 1.00 98.62 111 GLN A C 1
ATOM 864 O O . GLN A 1 111 ? -6.315 3.454 -8.219 1.00 98.62 111 GLN A O 1
ATOM 869 N N . ASP A 1 112 ? -6.631 2.040 -6.524 1.00 98.81 112 ASP A N 1
ATOM 870 C CA . ASP A 1 112 ? -7.394 2.999 -5.731 1.00 98.81 112 ASP A CA 1
ATOM 871 C C . ASP A 1 112 ? -6.491 4.068 -5.092 1.00 98.81 112 ASP A C 1
ATOM 873 O O . ASP A 1 112 ? -5.368 3.792 -4.665 1.00 98.81 112 ASP A O 1
ATOM 877 N N . GLN A 1 113 ? -6.995 5.298 -4.974 1.00 98.69 113 GLN A N 1
ATOM 878 C CA . GLN A 1 113 ? -6.258 6.445 -4.425 1.00 98.69 113 GLN A CA 1
ATOM 879 C C . GLN A 1 113 ? -5.863 6.296 -2.943 1.00 98.69 113 GLN A C 1
ATOM 881 O O . GLN A 1 113 ? -4.892 6.919 -2.512 1.00 98.69 113 GLN A O 1
ATOM 886 N N . TYR A 1 114 ? -6.578 5.468 -2.173 1.00 98.75 114 TYR A N 1
ATOM 887 C CA . TYR A 1 114 ? -6.282 5.150 -0.773 1.00 98.75 114 TYR A CA 1
ATOM 888 C C . TYR A 1 114 ? -5.819 3.699 -0.610 1.00 98.75 114 TYR A C 1
ATOM 890 O O . TYR A 1 114 ? -4.846 3.442 0.102 1.00 98.75 114 TYR A O 1
ATOM 898 N N . GLY A 1 115 ? -6.464 2.767 -1.316 1.00 98.81 115 GLY A N 1
ATOM 899 C CA . GLY A 1 115 ? -6.173 1.335 -1.273 1.00 98.81 115 GLY A CA 1
ATOM 900 C C . GLY A 1 115 ? -4.726 1.007 -1.633 1.00 98.81 115 GLY A C 1
ATOM 901 O O . GLY A 1 115 ? -4.131 0.132 -1.002 1.00 98.81 115 GLY A O 1
ATOM 902 N N . ASN A 1 116 ? -4.108 1.772 -2.543 1.00 98.81 116 ASN A N 1
ATOM 903 C CA . ASN A 1 116 ? -2.709 1.563 -2.918 1.00 98.81 116 ASN A CA 1
ATOM 904 C C . ASN A 1 116 ? -1.763 1.674 -1.710 1.00 98.81 116 ASN A C 1
ATOM 906 O O . ASN A 1 116 ? -0.763 0.964 -1.660 1.00 98.81 116 ASN A O 1
ATOM 910 N N . TYR A 1 117 ? -2.077 2.507 -0.712 1.00 98.88 117 TYR A N 1
ATOM 911 C CA . TYR A 1 117 ? -1.265 2.623 0.502 1.00 98.88 117 TYR A CA 1
ATOM 912 C C . TYR A 1 117 ? -1.389 1.393 1.400 1.00 98.88 117 TYR A C 1
ATOM 914 O O . TYR A 1 117 ? -0.404 0.987 2.005 1.00 98.88 117 TYR A O 1
ATOM 922 N N . VAL A 1 118 ? -2.569 0.768 1.453 1.00 98.81 118 VAL A N 1
ATOM 923 C CA . VAL A 1 118 ? -2.767 -0.486 2.194 1.00 98.81 118 V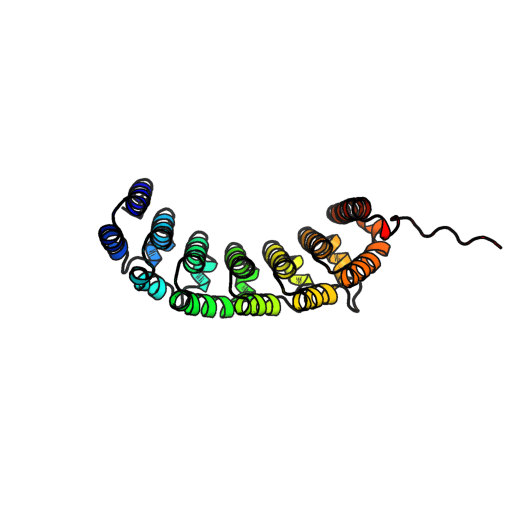AL A CA 1
ATOM 924 C C . VAL A 1 118 ? -1.969 -1.615 1.541 1.00 98.81 118 VAL A C 1
ATOM 926 O O . VAL A 1 118 ? -1.278 -2.357 2.231 1.00 98.81 118 VAL A O 1
ATOM 929 N N . VAL A 1 119 ? -1.983 -1.704 0.207 1.00 98.88 119 VAL A N 1
ATOM 930 C CA . VAL A 1 119 ? -1.181 -2.702 -0.521 1.00 98.88 119 VAL A CA 1
ATOM 931 C C . VAL A 1 119 ? 0.318 -2.471 -0.307 1.00 98.88 119 VAL A C 1
ATOM 933 O O . VAL A 1 119 ? 1.052 -3.412 -0.015 1.00 98.88 119 VAL A O 1
ATOM 936 N N . GLN A 1 120 ? 0.781 -1.220 -0.404 1.00 98.81 120 GLN A N 1
ATOM 937 C CA . GLN A 1 120 ? 2.180 -0.875 -0.126 1.00 98.81 120 GLN A CA 1
ATOM 938 C C . GLN A 1 120 ? 2.585 -1.238 1.304 1.00 98.81 120 GLN A C 1
ATOM 940 O O . GLN A 1 120 ? 3.675 -1.767 1.502 1.00 98.81 120 GLN A O 1
ATOM 945 N N . HIS A 1 121 ? 1.699 -1.026 2.277 1.00 98.81 121 HIS A N 1
ATOM 946 C CA . HIS A 1 121 ? 1.955 -1.385 3.665 1.00 98.81 121 HIS A CA 1
ATOM 947 C C . HIS A 1 121 ? 2.245 -2.888 3.827 1.00 98.81 121 HIS A C 1
ATOM 949 O O . HIS A 1 121 ? 3.227 -3.260 4.470 1.00 98.81 121 HIS A O 1
ATOM 955 N N . VAL A 1 122 ? 1.449 -3.751 3.185 1.00 98.75 122 VAL A N 1
ATOM 956 C CA . VAL A 1 122 ? 1.668 -5.209 3.201 1.00 98.75 122 VAL A CA 1
ATOM 957 C C . VAL A 1 122 ? 2.959 -5.593 2.463 1.00 98.75 122 VAL A C 1
ATOM 959 O O . VAL A 1 122 ? 3.673 -6.487 2.908 1.00 98.75 122 VAL A O 1
ATOM 962 N N . LEU A 1 123 ? 3.316 -4.905 1.372 1.00 98.62 123 LEU A N 1
ATOM 963 C CA . LEU A 1 123 ? 4.590 -5.141 0.672 1.00 98.62 123 LEU A CA 1
ATOM 964 C C . LEU A 1 123 ? 5.814 -4.813 1.546 1.00 98.62 123 LEU A C 1
ATOM 966 O O . LEU A 1 123 ? 6.837 -5.492 1.441 1.00 98.62 123 LEU A O 1
ATOM 970 N N . GLU A 1 124 ? 5.725 -3.786 2.389 1.00 98.25 124 GLU A N 1
ATOM 971 C CA . GLU A 1 124 ? 6.827 -3.328 3.241 1.00 98.25 124 GLU A CA 1
ATOM 972 C C . GLU A 1 124 ? 6.975 -4.148 4.527 1.00 98.25 124 GLU A C 1
ATOM 974 O O . GLU A 1 124 ? 8.094 -4.525 4.878 1.00 98.25 124 GLU A O 1
ATOM 979 N N . HIS A 1 125 ? 5.860 -4.436 5.204 1.00 96.94 125 HIS A N 1
ATOM 980 C CA . HIS A 1 125 ? 5.857 -4.964 6.575 1.00 96.94 125 HIS A CA 1
ATOM 981 C C . HIS A 1 125 ? 5.192 -6.340 6.711 1.00 96.94 125 HIS A C 1
ATOM 983 O O . HIS A 1 125 ? 5.346 -6.992 7.740 1.00 96.94 125 HIS A O 1
ATOM 989 N N . GLY A 1 126 ? 4.462 -6.794 5.689 1.00 96.69 126 GLY A N 1
ATOM 990 C CA . GLY A 1 126 ? 3.732 -8.057 5.722 1.00 96.69 126 GLY A CA 1
ATOM 991 C C . GLY A 1 126 ? 4.630 -9.294 5.657 1.00 96.69 126 GLY A C 1
ATOM 992 O O . GLY A 1 126 ? 5.822 -9.236 5.319 1.00 96.69 126 GLY A O 1
ATOM 993 N N . ALA A 1 127 ? 4.026 -10.448 5.946 1.00 97.00 127 ALA A N 1
ATOM 994 C CA . ALA A 1 127 ? 4.693 -11.736 5.829 1.00 97.00 127 ALA A CA 1
ATOM 995 C C . ALA A 1 127 ? 5.140 -12.004 4.382 1.00 97.00 127 ALA A C 1
ATOM 997 O O . ALA A 1 127 ? 4.571 -11.498 3.410 1.00 97.00 127 ALA A O 1
ATOM 998 N N . ALA A 1 128 ? 6.174 -12.836 4.227 1.00 97.50 128 ALA A N 1
ATOM 999 C CA . ALA A 1 128 ? 6.729 -13.148 2.912 1.00 97.50 128 ALA A CA 1
ATOM 1000 C C . ALA A 1 128 ? 5.683 -13.745 1.955 1.00 97.50 128 ALA A C 1
ATOM 1002 O O . ALA A 1 128 ? 5.707 -13.433 0.767 1.00 97.50 128 ALA A O 1
ATOM 1003 N N . GLU A 1 129 ? 4.752 -14.548 2.474 1.00 97.62 129 GLU A N 1
ATOM 1004 C CA . GLU A 1 129 ? 3.674 -15.155 1.690 1.00 97.62 129 GLU A CA 1
ATOM 1005 C C . GLU A 1 129 ? 2.688 -14.119 1.144 1.00 97.62 129 GLU A C 1
ATOM 1007 O O . GLU A 1 129 ? 2.325 -14.180 -0.030 1.00 97.62 129 GLU A O 1
ATOM 1012 N N . ASP A 1 130 ? 2.277 -13.146 1.959 1.00 98.31 130 ASP A N 1
ATOM 1013 C CA . ASP A 1 130 ? 1.365 -12.083 1.529 1.00 98.31 130 ASP A CA 1
ATOM 1014 C C . ASP A 1 130 ? 2.025 -11.181 0.490 1.00 98.31 130 ASP A C 1
ATOM 1016 O O . ASP A 1 130 ? 1.430 -10.868 -0.543 1.00 98.31 130 ASP A O 1
ATOM 1020 N N . ARG A 1 131 ? 3.296 -10.828 0.709 1.00 98.38 131 ARG A N 1
ATOM 1021 C CA . ARG A 1 131 ? 4.083 -10.073 -0.268 1.00 98.38 131 ARG A CA 1
ATOM 1022 C C . ARG A 1 131 ? 4.210 -10.822 -1.594 1.00 98.38 131 ARG A C 1
ATOM 1024 O O . ARG A 1 131 ? 4.022 -10.209 -2.643 1.00 98.38 131 ARG A O 1
ATOM 1031 N N . ALA A 1 132 ? 4.488 -12.125 -1.561 1.00 98.06 132 ALA A N 1
ATOM 1032 C CA . ALA A 1 132 ? 4.592 -12.947 -2.765 1.00 98.06 132 ALA A CA 1
ATOM 1033 C C . ALA A 1 132 ? 3.272 -12.971 -3.557 1.00 98.06 132 ALA A C 1
ATOM 1035 O O . ALA A 1 132 ? 3.285 -12.825 -4.780 1.00 98.06 132 ALA A O 1
ATOM 1036 N N . ARG A 1 133 ? 2.119 -13.070 -2.874 1.00 98.25 133 ARG A N 1
ATOM 1037 C CA . ARG A 1 133 ? 0.790 -12.994 -3.515 1.00 98.25 133 ARG A CA 1
ATOM 1038 C C . ARG A 1 133 ? 0.559 -11.647 -4.199 1.00 98.25 133 ARG A C 1
ATOM 1040 O O . ARG A 1 133 ? 0.129 -11.618 -5.351 1.00 98.25 133 ARG A O 1
ATOM 1047 N N . LEU A 1 134 ? 0.897 -10.540 -3.536 1.00 98.44 134 LEU A N 1
ATOM 1048 C CA . LEU A 1 134 ? 0.763 -9.198 -4.115 1.00 98.44 134 LEU A CA 1
ATOM 1049 C C . LEU A 1 134 ? 1.680 -9.000 -5.328 1.00 98.44 134 LEU A C 1
ATOM 1051 O O . LEU A 1 134 ? 1.249 -8.478 -6.355 1.00 98.44 134 LEU A O 1
ATOM 1055 N N . VAL A 1 135 ? 2.930 -9.462 -5.243 1.00 98.25 135 VAL A N 1
ATOM 1056 C CA . VAL A 1 135 ? 3.875 -9.425 -6.368 1.00 98.25 135 VAL A CA 1
ATOM 1057 C C . VAL A 1 135 ? 3.369 -10.270 -7.541 1.00 98.25 135 VAL A C 1
ATOM 1059 O O . VAL A 1 135 ? 3.441 -9.829 -8.690 1.00 98.25 135 VAL A O 1
ATOM 1062 N N . ALA A 1 136 ? 2.796 -11.444 -7.272 1.00 96.81 136 ALA A N 1
ATOM 1063 C CA . ALA A 1 136 ? 2.173 -12.273 -8.298 1.00 96.81 136 ALA A CA 1
ATOM 1064 C C . ALA A 1 136 ? 0.981 -11.572 -8.976 1.00 96.81 136 ALA A C 1
ATOM 1066 O O . ALA A 1 136 ? 0.821 -11.711 -10.186 1.00 96.81 136 ALA A O 1
ATOM 1067 N N . GLY A 1 137 ? 0.197 -10.774 -8.240 1.00 95.88 137 GLY A N 1
ATOM 1068 C CA . GLY A 1 137 ? -0.907 -9.977 -8.792 1.00 95.88 137 GLY A CA 1
ATOM 1069 C C . GLY A 1 137 ? -0.471 -8.868 -9.763 1.00 95.88 137 GLY A C 1
ATOM 1070 O O . GLY A 1 137 ? -1.232 -8.500 -10.660 1.00 95.88 137 GLY A O 1
ATOM 1071 N N . VAL A 1 138 ? 0.763 -8.367 -9.623 1.00 97.25 138 VAL A N 1
ATOM 1072 C CA . VAL A 1 138 ? 1.365 -7.354 -10.514 1.00 97.25 138 VAL A CA 1
ATOM 1073 C C . VAL A 1 138 ? 1.989 -7.973 -11.771 1.00 97.25 138 VAL A C 1
ATOM 1075 O O . VAL A 1 138 ? 2.081 -7.310 -12.808 1.00 97.25 138 VAL A O 1
ATOM 1078 N N . ARG A 1 139 ? 2.408 -9.241 -11.707 1.00 95.56 139 ARG A N 1
ATOM 1079 C CA . ARG A 1 139 ? 3.037 -9.942 -12.833 1.00 95.56 139 ARG A CA 1
ATOM 1080 C C . ARG A 1 139 ? 2.094 -10.017 -14.040 1.00 95.56 139 ARG A C 1
ATOM 1082 O O . ARG A 1 139 ? 0.910 -10.313 -13.912 1.00 95.56 139 ARG A O 1
ATOM 1089 N N . GLY A 1 140 ? 2.636 -9.767 -15.228 1.00 94.81 140 GLY A N 1
ATOM 1090 C CA . GLY A 1 140 ? 1.901 -9.678 -16.491 1.00 94.81 140 GLY A CA 1
ATOM 1091 C C . GLY A 1 140 ? 1.192 -8.338 -16.710 1.00 94.81 140 GLY A C 1
ATOM 1092 O O . GLY A 1 140 ? 0.585 -8.140 -17.762 1.00 94.81 140 GLY A O 1
ATOM 1093 N N . LYS A 1 141 ? 1.245 -7.425 -15.731 1.00 96.94 141 LYS A N 1
ATOM 1094 C CA . LYS A 1 141 ? 0.584 -6.113 -15.755 1.00 96.94 141 LYS A CA 1
ATOM 1095 C C . LYS A 1 141 ? 1.570 -4.967 -15.498 1.00 96.94 141 LYS A C 1
ATOM 1097 O O . LYS A 1 141 ? 1.135 -3.832 -15.296 1.00 96.94 141 LYS A O 1
ATOM 1102 N N . VAL A 1 142 ? 2.887 -5.214 -15.508 1.00 97.06 142 VAL A N 1
ATOM 1103 C CA . VAL A 1 142 ? 3.902 -4.240 -15.064 1.00 97.06 142 VAL A CA 1
ATOM 1104 C C . VAL A 1 142 ? 3.834 -2.961 -15.892 1.00 97.06 142 VAL A C 1
ATOM 1106 O O . VAL A 1 142 ? 3.797 -1.871 -15.322 1.00 97.06 142 VAL A O 1
ATOM 1109 N N . LEU A 1 143 ? 3.759 -3.071 -17.222 1.00 96.38 143 LEU A N 1
ATOM 1110 C CA . LEU A 1 143 ? 3.669 -1.906 -18.109 1.00 96.38 143 LEU A CA 1
ATOM 1111 C C . LEU A 1 143 ? 2.417 -1.061 -17.819 1.00 96.38 143 LEU A C 1
ATOM 1113 O O . LEU A 1 143 ? 2.526 0.152 -17.647 1.00 96.38 143 LEU A O 1
ATOM 1117 N N . GLN A 1 144 ? 1.248 -1.705 -17.735 1.00 97.44 144 GLN A N 1
ATOM 1118 C CA . GLN A 1 144 ? -0.035 -1.035 -17.503 1.00 97.44 144 GLN A CA 1
ATOM 1119 C C . GLN A 1 144 ? -0.057 -0.328 -16.143 1.00 97.44 144 GLN A C 1
ATOM 1121 O O . GLN A 1 144 ? -0.376 0.856 -16.061 1.00 97.44 144 GLN A O 1
ATOM 1126 N N . LEU A 1 145 ? 0.309 -1.038 -15.072 1.00 98.56 145 LEU A N 1
ATOM 1127 C CA . LEU A 1 145 ? 0.267 -0.500 -13.711 1.00 98.56 145 LEU A CA 1
ATOM 1128 C C . LEU A 1 145 ? 1.314 0.598 -13.494 1.00 98.56 145 LEU A C 1
ATOM 1130 O O . LEU A 1 145 ? 1.056 1.553 -12.766 1.00 98.56 145 LEU A O 1
ATOM 1134 N N . SER A 1 146 ? 2.464 0.522 -14.167 1.00 98.50 146 SER A N 1
ATOM 1135 C CA . SER A 1 146 ? 3.504 1.554 -14.061 1.00 98.50 146 SER A CA 1
ATOM 1136 C C . SER A 1 146 ? 3.076 2.910 -14.626 1.00 98.50 146 SER A C 1
ATOM 1138 O O . SER A 1 146 ? 3.584 3.932 -14.180 1.00 98.50 146 SER A O 1
ATOM 1140 N N . GLN A 1 147 ? 2.153 2.936 -15.592 1.00 98.31 147 GLN A N 1
ATOM 1141 C CA . GLN A 1 147 ? 1.612 4.168 -16.184 1.00 98.31 147 GLN A CA 1
ATOM 1142 C C . GLN A 1 147 ? 0.435 4.749 -15.394 1.00 98.31 147 GLN A C 1
ATOM 1144 O O . GLN A 1 147 ? -0.129 5.776 -15.767 1.00 98.31 147 GLN A O 1
ATOM 1149 N N . HIS A 1 148 ? 0.023 4.091 -14.314 1.00 98.69 148 HIS A N 1
ATOM 1150 C CA . HIS A 1 148 ? -1.105 4.523 -13.511 1.00 98.69 148 HIS A CA 1
ATOM 1151 C C . HIS A 1 148 ? -0.622 5.280 -12.269 1.00 98.69 148 HIS A C 1
ATOM 1153 O O . HIS A 1 148 ? 0.191 4.766 -11.505 1.00 98.69 148 HIS A O 1
ATOM 1159 N N . LYS A 1 149 ? -1.180 6.475 -12.026 1.00 98.50 149 LYS A N 1
ATOM 1160 C CA . LYS A 1 149 ? -0.764 7.417 -10.966 1.00 98.50 149 LYS A CA 1
ATOM 1161 C C . LYS A 1 149 ? -0.561 6.780 -9.586 1.00 98.50 149 LYS A C 1
ATOM 1163 O O . LYS A 1 149 ? 0.355 7.160 -8.862 1.00 98.50 149 LYS A O 1
ATOM 1168 N N . PHE A 1 150 ? -1.457 5.874 -9.197 1.00 98.69 150 PHE A N 1
ATOM 1169 C CA . PHE A 1 150 ? -1.424 5.233 -7.879 1.00 98.69 150 PHE A CA 1
ATOM 1170 C C . PHE A 1 150 ? -0.680 3.898 -7.905 1.00 98.69 150 PHE A C 1
ATOM 1172 O O . PHE A 1 150 ? 0.131 3.628 -7.020 1.00 98.69 150 PHE A O 1
ATOM 1179 N N . ALA A 1 151 ? -0.891 3.106 -8.958 1.00 98.75 151 ALA A N 1
ATOM 1180 C CA . ALA A 1 151 ? -0.358 1.751 -9.036 1.00 98.75 151 ALA A CA 1
ATOM 1181 C C . ALA A 1 151 ? 1.144 1.733 -9.337 1.00 98.75 151 ALA A C 1
ATOM 1183 O O . ALA A 1 151 ? 1.822 0.794 -8.933 1.00 98.75 151 ALA A O 1
ATOM 1184 N N . SER A 1 152 ? 1.691 2.784 -9.956 1.00 98.75 152 SER A N 1
ATOM 1185 C CA . SER A 1 152 ? 3.133 2.917 -10.175 1.00 98.75 152 SER A CA 1
ATOM 1186 C C . SER A 1 152 ? 3.917 2.819 -8.864 1.00 98.75 152 SER A C 1
ATOM 1188 O O . SER A 1 152 ? 4.938 2.139 -8.816 1.00 98.75 152 SER A O 1
ATOM 1190 N N . ASN A 1 153 ? 3.393 3.396 -7.774 1.00 98.81 153 ASN A N 1
ATOM 1191 C CA . ASN A 1 153 ? 4.003 3.301 -6.444 1.00 98.81 153 ASN A CA 1
ATOM 1192 C C . ASN A 1 153 ? 3.986 1.859 -5.919 1.00 98.81 153 ASN A C 1
ATOM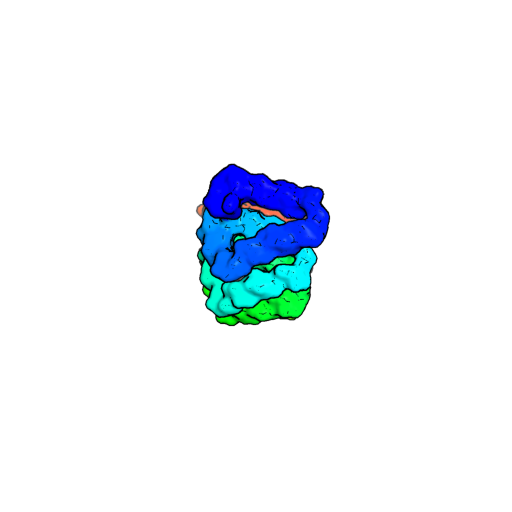 1194 O O . ASN A 1 153 ? 4.960 1.403 -5.324 1.00 98.81 153 ASN A O 1
ATOM 1198 N N . VAL A 1 154 ? 2.905 1.114 -6.178 1.00 98.81 154 VAL A N 1
ATOM 1199 C CA . VAL A 1 154 ? 2.831 -0.313 -5.832 1.00 98.81 154 VAL A CA 1
ATOM 1200 C C . VAL A 1 154 ? 3.877 -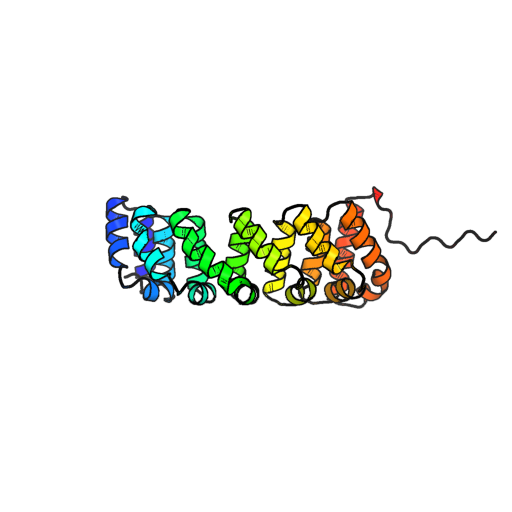1.100 -6.618 1.00 98.81 154 VAL A C 1
ATOM 1202 O O . VAL A 1 154 ? 4.600 -1.890 -6.018 1.00 98.81 154 VAL A O 1
ATOM 1205 N N . VAL A 1 155 ? 4.028 -0.852 -7.924 1.00 98.75 155 VAL A N 1
ATOM 1206 C CA . VAL A 1 155 ? 5.060 -1.516 -8.739 1.00 98.75 155 VAL A CA 1
ATOM 1207 C C . VAL A 1 155 ? 6.462 -1.203 -8.206 1.00 98.75 155 VAL A C 1
ATOM 1209 O O . VAL A 1 155 ? 7.283 -2.115 -8.092 1.00 98.75 155 VAL A O 1
ATOM 1212 N N . GLU A 1 156 ? 6.737 0.044 -7.807 1.00 98.75 156 GLU A N 1
ATOM 1213 C CA . GLU A 1 156 ? 7.998 0.414 -7.148 1.00 98.75 156 GLU A CA 1
ATOM 1214 C C . GLU A 1 156 ? 8.240 -0.382 -5.858 1.00 98.75 156 GLU A C 1
ATOM 1216 O O . GLU A 1 156 ? 9.354 -0.868 -5.634 1.00 98.75 156 GLU A O 1
ATOM 1221 N N . LYS A 1 157 ? 7.214 -0.561 -5.015 1.00 98.69 157 LYS A N 1
ATOM 1222 C CA . LYS A 1 157 ? 7.326 -1.387 -3.803 1.00 98.69 157 LYS A CA 1
ATOM 1223 C C . LYS A 1 157 ? 7.497 -2.865 -4.130 1.00 98.69 157 LYS A C 1
ATOM 1225 O O . LYS A 1 157 ? 8.342 -3.504 -3.509 1.00 98.69 157 LYS A O 1
ATOM 1230 N N . CYS A 1 158 ? 6.808 -3.394 -5.139 1.00 98.56 158 CYS A N 1
ATOM 1231 C CA . CYS A 1 158 ? 7.009 -4.765 -5.599 1.00 98.56 158 CYS A CA 1
ATOM 1232 C C . CYS A 1 158 ? 8.467 -4.994 -5.999 1.00 98.56 158 CYS A C 1
ATOM 1234 O O . CYS A 1 158 ? 9.102 -5.880 -5.443 1.00 98.56 158 CYS A O 1
ATOM 1236 N N . VAL A 1 159 ? 9.050 -4.173 -6.879 1.00 97.75 159 VAL A N 1
ATOM 1237 C CA . VAL A 1 159 ? 10.453 -4.383 -7.287 1.00 97.75 159 VAL A CA 1
ATOM 1238 C C . VAL A 1 159 ? 11.439 -4.181 -6.132 1.00 97.75 159 VAL A C 1
ATOM 1240 O O . VAL A 1 159 ? 12.484 -4.823 -6.115 1.00 97.75 159 VAL A O 1
ATOM 1243 N N . THR A 1 160 ? 11.112 -3.333 -5.153 1.00 98.25 160 THR A N 1
ATOM 1244 C CA . THR A 1 160 ? 11.976 -3.062 -3.992 1.00 98.25 160 THR A CA 1
ATOM 1245 C C . THR A 1 160 ? 11.964 -4.201 -2.973 1.00 98.25 160 THR A C 1
ATOM 1247 O O . THR A 1 160 ? 13.024 -4.591 -2.489 1.00 98.25 160 THR A O 1
ATOM 1250 N N . HIS A 1 161 ? 10.784 -4.735 -2.648 1.00 97.81 161 HIS A N 1
ATOM 1251 C CA . HIS A 1 161 ? 10.595 -5.682 -1.544 1.00 97.81 161 HIS A CA 1
ATOM 1252 C C . HIS A 1 161 ? 10.452 -7.143 -2.002 1.00 97.81 161 HIS A C 1
ATOM 1254 O O . HIS A 1 161 ? 10.523 -8.051 -1.174 1.00 97.81 161 HIS A O 1
ATOM 1260 N N . ALA A 1 162 ? 10.281 -7.396 -3.302 1.00 97.06 162 ALA A N 1
ATOM 1261 C CA . ALA A 1 162 ? 10.284 -8.741 -3.865 1.00 97.06 162 ALA A CA 1
ATOM 1262 C C . ALA A 1 162 ? 11.602 -9.484 -3.590 1.00 97.06 162 ALA A C 1
ATOM 1264 O O . ALA A 1 162 ? 12.691 -8.900 -3.501 1.00 97.06 162 ALA A O 1
ATOM 1265 N N . THR A 1 163 ? 11.514 -10.812 -3.533 1.00 97.31 163 THR A N 1
ATOM 1266 C CA . THR A 1 163 ? 12.696 -11.677 -3.545 1.00 97.31 163 THR A CA 1
ATOM 1267 C C . THR A 1 163 ? 13.515 -11.462 -4.822 1.00 97.31 163 THR A C 1
ATOM 1269 O O . THR A 1 163 ? 13.041 -10.903 -5.813 1.00 97.31 163 THR A O 1
ATOM 1272 N N . ARG A 1 164 ? 14.769 -11.932 -4.830 1.00 96.06 164 ARG A N 1
ATOM 1273 C CA . ARG A 1 164 ? 15.649 -11.826 -6.010 1.00 96.06 164 ARG A CA 1
ATOM 1274 C C . ARG A 1 164 ? 15.004 -12.411 -7.272 1.00 96.06 164 ARG A C 1
ATOM 1276 O O . ARG A 1 164 ? 15.067 -11.786 -8.327 1.00 96.06 164 ARG A O 1
ATOM 1283 N N . ASN A 1 165 ? 14.357 -13.570 -7.144 1.00 96.12 165 ASN A N 1
ATOM 1284 C CA . ASN A 1 165 ? 13.721 -14.268 -8.262 1.00 96.12 165 ASN A CA 1
ATOM 1285 C C . ASN A 1 165 ? 12.456 -13.549 -8.739 1.00 96.12 165 ASN A C 1
ATOM 1287 O O . ASN A 1 165 ? 12.274 -13.352 -9.932 1.00 96.12 165 ASN A O 1
ATOM 1291 N N . GLU A 1 166 ? 11.598 -13.109 -7.824 1.00 97.25 166 GLU A N 1
ATOM 1292 C CA . GLU A 1 166 ? 10.396 -12.349 -8.180 1.00 97.25 166 GLU A CA 1
ATOM 1293 C C . GLU A 1 166 ? 10.744 -11.017 -8.854 1.00 97.25 166 GLU A C 1
ATOM 1295 O O . GLU A 1 166 ? 10.184 -10.685 -9.897 1.00 97.25 166 GLU A O 1
ATOM 1300 N N . ARG A 1 167 ? 11.723 -10.280 -8.311 1.00 96.94 167 ARG A N 1
ATOM 1301 C CA . ARG A 1 167 ? 12.225 -9.039 -8.916 1.00 96.94 167 ARG A CA 1
ATOM 1302 C C . ARG A 1 167 ? 12.760 -9.280 -10.326 1.00 96.94 167 ARG A C 1
ATOM 1304 O O . ARG A 1 167 ? 12.503 -8.462 -11.205 1.00 96.94 167 ARG A O 1
ATOM 1311 N N . ALA A 1 168 ? 13.468 -10.392 -10.542 1.00 94.81 168 ALA A N 1
ATOM 1312 C CA . ALA A 1 168 ? 13.928 -10.792 -11.869 1.00 94.81 168 ALA A CA 1
ATOM 1313 C C . ALA A 1 168 ? 12.769 -10.884 -12.857 1.00 94.81 168 ALA A C 1
ATOM 1315 O O . ALA A 1 168 ? 12.787 -10.220 -13.886 1.00 94.81 168 ALA A O 1
ATOM 1316 N N . LEU A 1 169 ? 11.728 -11.631 -12.487 1.00 95.19 169 LEU A N 1
ATOM 1317 C CA . LEU A 1 169 ? 10.559 -11.849 -13.334 1.00 95.19 169 LEU A CA 1
ATOM 1318 C C . LEU A 1 169 ? 9.849 -10.537 -13.694 1.00 95.19 169 LEU A C 1
ATOM 1320 O O . LEU A 1 169 ? 9.443 -10.371 -14.841 1.00 95.19 169 LEU A O 1
ATOM 1324 N N . LEU A 1 170 ? 9.731 -9.599 -12.746 1.00 95.75 170 LEU A N 1
ATOM 1325 C CA . LEU A 1 170 ? 9.126 -8.285 -12.998 1.00 95.75 170 LEU A CA 1
ATOM 1326 C C . LEU A 1 170 ? 9.958 -7.416 -13.957 1.00 95.75 170 LEU A C 1
ATOM 1328 O O . LEU A 1 170 ? 9.396 -6.687 -14.771 1.0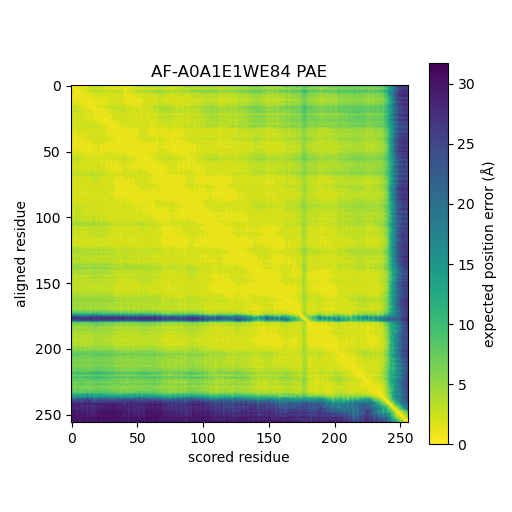0 95.75 170 LEU A O 1
ATOM 1332 N N . ILE A 1 171 ? 11.291 -7.462 -13.858 1.00 94.06 171 ILE A N 1
ATOM 1333 C CA . ILE A 1 171 ? 12.190 -6.701 -14.743 1.00 94.06 171 ILE A CA 1
ATOM 1334 C C . ILE A 1 171 ? 12.235 -7.332 -16.142 1.00 94.06 171 ILE A C 1
ATOM 1336 O O . ILE A 1 171 ? 12.194 -6.619 -17.149 1.00 94.06 171 ILE A O 1
ATOM 1340 N N . ASP A 1 172 ? 12.293 -8.661 -16.210 1.00 91.81 172 ASP A N 1
ATOM 1341 C CA . ASP A 1 172 ? 12.386 -9.413 -17.461 1.00 91.81 172 ASP A CA 1
ATOM 1342 C C . ASP A 1 172 ? 11.112 -9.270 -18.308 1.00 91.81 172 ASP A C 1
ATOM 1344 O O . ASP A 1 172 ? 11.198 -9.233 -19.535 1.00 91.81 172 ASP A O 1
ATOM 1348 N N . GLU A 1 173 ? 9.947 -9.074 -17.677 1.00 91.88 173 GLU A N 1
ATOM 1349 C CA . GLU A 1 173 ? 8.683 -8.746 -18.356 1.00 91.88 173 GLU A CA 1
ATOM 1350 C C . GLU A 1 173 ? 8.808 -7.521 -19.280 1.00 91.88 173 GLU A C 1
ATOM 1352 O O . GLU A 1 173 ? 8.223 -7.495 -20.362 1.00 91.88 173 GLU A O 1
ATOM 1357 N N . LEU A 1 174 ? 9.615 -6.527 -18.893 1.00 89.12 174 LEU A N 1
ATOM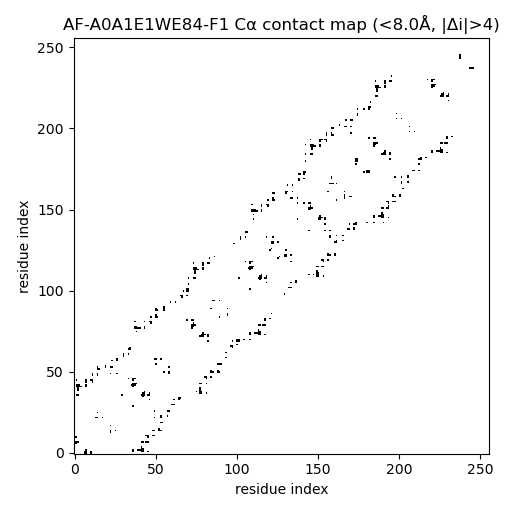 1358 C CA . LEU A 1 174 ? 9.843 -5.308 -19.678 1.00 89.12 174 LEU A CA 1
ATOM 1359 C C . LEU A 1 174 ? 11.004 -5.423 -20.670 1.00 89.12 174 LEU A C 1
ATOM 1361 O O . LEU A 1 174 ? 11.083 -4.632 -21.612 1.00 89.12 174 LEU A O 1
ATOM 1365 N N . CYS A 1 175 ? 11.920 -6.365 -20.437 1.00 83.88 175 CYS A N 1
ATOM 1366 C CA . CYS A 1 175 ? 13.101 -6.594 -21.273 1.00 83.88 175 CYS A CA 1
ATOM 1367 C C . CYS A 1 175 ? 12.883 -7.668 -22.354 1.00 83.88 175 CYS A C 1
ATOM 1369 O O . CYS A 1 175 ? 13.786 -7.895 -23.164 1.00 83.88 175 CYS A O 1
ATOM 1371 N N . GLY A 1 176 ? 11.717 -8.326 -22.349 1.00 75.81 176 GLY A N 1
ATOM 1372 C CA . GLY A 1 176 ? 11.317 -9.366 -23.296 1.00 75.81 176 GLY A CA 1
ATOM 1373 C C . GLY A 1 176 ? 11.095 -8.878 -24.736 1.00 75.81 176 GLY A C 1
ATOM 1374 O O . GLY A 1 176 ? 11.428 -7.755 -25.098 1.00 75.81 176 GLY A O 1
ATOM 1375 N N . PHE A 1 177 ? 10.521 -9.744 -25.579 1.00 57.50 177 PHE A N 1
ATOM 1376 C CA . PHE A 1 177 ? 10.521 -9.626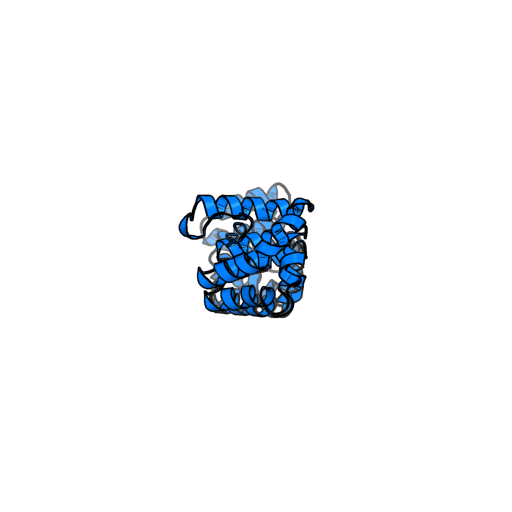 -27.051 1.00 57.50 177 PHE A CA 1
ATOM 1377 C C . PHE A 1 177 ? 9.903 -8.345 -27.647 1.00 57.50 177 PHE A C 1
ATOM 1379 O O . PHE A 1 177 ? 10.206 -8.010 -28.789 1.00 57.50 177 PHE A O 1
ATOM 1386 N N . ASN A 1 178 ? 9.066 -7.615 -26.904 1.00 59.44 178 ASN A N 1
ATOM 1387 C CA . ASN A 1 178 ? 8.526 -6.328 -27.342 1.00 59.44 178 ASN A CA 1
ATOM 1388 C C . ASN A 1 178 ? 9.365 -5.171 -26.775 1.00 59.44 178 ASN A C 1
ATOM 1390 O O . ASN A 1 178 ? 9.032 -4.592 -25.740 1.00 59.44 178 ASN A O 1
ATOM 1394 N N . ASP A 1 179 ? 10.405 -4.783 -27.520 1.00 65.12 179 ASP A N 1
ATOM 1395 C CA . ASP A 1 179 ? 11.395 -3.740 -27.178 1.00 65.12 179 ASP A CA 1
ATOM 1396 C C . ASP A 1 179 ? 10.810 -2.357 -26.834 1.00 65.12 179 ASP A C 1
ATOM 1398 O O . ASP A 1 179 ? 11.499 -1.480 -26.309 1.00 65.12 179 ASP A O 1
ATOM 1402 N N . ASN A 1 180 ? 9.523 -2.142 -27.094 1.00 83.88 180 ASN A N 1
ATOM 1403 C CA . ASN A 1 180 ? 8.873 -0.860 -26.870 1.00 83.88 180 ASN A CA 1
ATOM 1404 C C . ASN A 1 180 ? 8.413 -0.624 -25.427 1.00 83.88 180 ASN A C 1
ATOM 1406 O O . ASN A 1 180 ? 8.267 0.540 -25.060 1.00 83.88 180 ASN A O 1
ATOM 1410 N N . ALA A 1 181 ? 8.197 -1.654 -24.598 1.00 91.62 181 ALA A N 1
ATOM 1411 C CA . ALA A 1 181 ? 7.626 -1.465 -23.256 1.00 91.62 181 ALA A CA 1
ATOM 1412 C C . ALA A 1 181 ? 8.490 -0.531 -22.390 1.00 91.62 181 ALA A C 1
ATOM 1414 O O . ALA A 1 181 ? 8.017 0.501 -21.907 1.00 91.62 181 ALA A O 1
ATOM 1415 N N . LEU A 1 182 ? 9.787 -0.832 -22.285 1.00 92.25 182 LEU A N 1
ATOM 1416 C CA . LEU A 1 182 ? 10.733 -0.020 -21.521 1.00 92.25 182 LEU A CA 1
ATOM 1417 C C . LEU A 1 182 ? 10.864 1.400 -22.093 1.00 92.25 182 LEU A C 1
ATOM 1419 O O . LEU A 1 182 ? 10.876 2.379 -21.347 1.00 92.25 182 LEU A O 1
ATOM 1423 N N . HIS A 1 183 ? 10.910 1.536 -23.421 1.00 92.62 183 HIS A N 1
ATOM 1424 C CA . HIS A 1 183 ? 10.980 2.841 -24.080 1.00 92.62 183 HIS A CA 1
ATOM 1425 C C . HIS A 1 183 ? 9.734 3.696 -23.817 1.00 92.62 183 HIS A C 1
ATOM 1427 O O . HIS A 1 183 ? 9.860 4.900 -23.590 1.00 92.62 183 HIS A O 1
ATOM 1433 N N . VAL A 1 184 ? 8.542 3.098 -23.815 1.00 94.56 184 VAL A N 1
ATOM 1434 C CA . VAL A 1 184 ? 7.301 3.789 -23.449 1.00 94.56 184 VAL A CA 1
ATOM 1435 C C . VAL A 1 184 ? 7.371 4.253 -21.993 1.00 94.56 184 VAL A C 1
ATOM 1437 O O . VAL A 1 184 ? 7.147 5.433 -21.730 1.00 94.56 184 VAL A O 1
ATOM 1440 N N . MET A 1 185 ? 7.761 3.375 -21.065 1.00 96.75 185 MET A N 1
ATOM 1441 C CA . MET A 1 185 ? 7.813 3.705 -19.636 1.00 96.75 185 MET A CA 1
ATOM 1442 C C . MET A 1 185 ? 8.777 4.849 -19.316 1.00 96.75 185 MET A C 1
ATOM 1444 O O . MET A 1 185 ? 8.444 5.740 -18.541 1.00 96.75 185 MET A O 1
ATOM 1448 N N . MET A 1 186 ? 9.947 4.885 -19.956 1.00 96.62 186 MET A N 1
ATOM 1449 C CA . MET A 1 186 ? 10.932 5.955 -19.753 1.00 96.62 186 MET A CA 1
ATOM 1450 C C . MET A 1 186 ? 10.427 7.355 -20.129 1.00 96.62 186 MET A C 1
ATOM 1452 O O . MET A 1 186 ? 11.007 8.350 -19.695 1.00 96.62 186 MET A O 1
ATOM 1456 N N . LYS A 1 187 ? 9.383 7.450 -20.958 1.00 96.19 187 LYS A N 1
ATOM 1457 C CA . LYS A 1 187 ? 8.802 8.720 -21.419 1.00 96.19 187 LYS A CA 1
ATOM 1458 C C . LYS A 1 187 ? 7.512 9.087 -20.694 1.00 96.19 187 LYS A C 1
ATOM 1460 O O . LYS A 1 187 ? 7.022 10.192 -20.901 1.00 96.19 187 LYS A O 1
ATOM 1465 N N . ASP A 1 188 ? 6.965 8.179 -19.897 1.00 98.00 188 ASP A N 1
ATOM 1466 C CA . ASP A 1 188 ? 5.704 8.374 -19.194 1.00 98.00 188 ASP A CA 1
ATOM 1467 C C . ASP A 1 188 ? 5.898 9.152 -17.882 1.00 98.00 188 ASP A C 1
ATOM 1469 O O . ASP A 1 188 ? 6.949 9.077 -17.242 1.00 98.00 188 ASP A O 1
ATOM 1473 N N . GLN A 1 189 ? 4.870 9.893 -17.470 1.00 97.94 189 GLN A N 1
ATOM 1474 C CA . GLN A 1 189 ? 4.904 10.762 -16.291 1.00 97.94 189 GLN A CA 1
ATOM 1475 C C . GLN A 1 189 ? 5.007 10.010 -14.953 1.00 97.94 189 GLN A C 1
ATOM 1477 O O . GLN A 1 189 ? 5.513 10.583 -13.988 1.00 97.94 189 GLN A O 1
ATOM 1482 N N . TYR A 1 190 ? 4.591 8.740 -14.898 1.00 98.50 190 TYR A N 1
ATOM 1483 C CA . TYR A 1 190 ? 4.655 7.892 -13.702 1.00 98.50 190 TYR A CA 1
ATOM 1484 C C . TYR A 1 190 ? 5.652 6.745 -13.880 1.00 98.50 190 TYR A C 1
ATOM 1486 O O . TYR A 1 190 ? 6.519 6.529 -13.032 1.00 98.50 190 TYR A O 1
ATOM 1494 N N . ALA A 1 191 ? 5.615 6.055 -15.021 1.00 98.25 191 ALA A N 1
ATOM 1495 C CA . ALA A 1 191 ? 6.406 4.844 -15.222 1.00 98.25 191 ALA A CA 1
ATOM 1496 C C . ALA A 1 191 ? 7.922 5.105 -15.263 1.00 98.25 191 ALA A C 1
ATOM 1498 O O . ALA A 1 191 ? 8.713 4.198 -14.995 1.00 98.25 191 ALA A O 1
ATOM 1499 N N . ASN A 1 192 ? 8.353 6.344 -15.535 1.00 97.94 192 ASN A N 1
ATOM 1500 C CA . ASN A 1 192 ? 9.767 6.713 -15.466 1.00 97.94 192 ASN A CA 1
ATOM 1501 C C . ASN A 1 192 ? 10.347 6.517 -14.050 1.00 97.94 192 ASN A C 1
ATOM 1503 O O . ASN A 1 192 ? 11.524 6.181 -13.921 1.00 97.94 192 ASN A O 1
ATOM 1507 N N . TYR A 1 193 ? 9.541 6.674 -12.993 1.00 98.38 193 TYR A N 1
ATOM 1508 C CA . TYR A 1 193 ? 9.969 6.417 -11.614 1.00 98.38 193 TYR A CA 1
ATOM 1509 C C . TYR A 1 193 ? 10.177 4.920 -11.363 1.00 98.38 193 TYR A C 1
ATOM 1511 O O . TYR A 1 193 ? 11.203 4.530 -10.804 1.00 98.38 193 TYR A O 1
ATOM 1519 N N . VAL A 1 194 ? 9.293 4.072 -11.903 1.00 98.31 194 VAL A N 1
ATOM 1520 C CA . VAL A 1 194 ? 9.440 2.609 -11.858 1.00 98.31 194 VAL A CA 1
ATOM 1521 C C . VAL A 1 194 ? 10.733 2.163 -12.543 1.00 98.31 194 VAL A C 1
ATOM 1523 O O . VAL A 1 194 ? 11.494 1.388 -11.967 1.00 98.31 194 VAL A O 1
ATOM 1526 N N . VAL A 1 195 ? 11.046 2.696 -13.732 1.00 97.31 195 VAL A N 1
ATOM 1527 C CA . VAL A 1 195 ? 12.305 2.372 -14.431 1.00 97.31 195 VAL A CA 1
ATOM 1528 C C . VAL A 1 195 ? 13.520 2.792 -13.602 1.00 97.31 195 VAL A C 1
ATOM 1530 O O . VAL A 1 195 ? 14.466 2.018 -13.457 1.00 97.31 195 VAL A O 1
ATOM 1533 N N . GLN A 1 196 ? 13.503 3.991 -13.011 1.00 97.19 196 GLN A N 1
ATOM 1534 C CA . GLN A 1 196 ? 14.584 4.435 -12.126 1.00 97.19 196 GLN A CA 1
ATOM 1535 C C . GLN A 1 196 ? 14.744 3.514 -10.916 1.00 97.19 196 GLN A C 1
ATOM 1537 O O . GLN A 1 196 ? 15.877 3.206 -10.541 1.00 97.19 196 GLN A O 1
ATOM 1542 N N . LYS A 1 197 ? 13.632 3.050 -10.333 1.00 97.75 197 LYS A N 1
ATOM 1543 C CA . LYS A 1 197 ? 13.656 2.104 -9.221 1.00 97.75 197 LYS A CA 1
ATOM 1544 C C . LYS A 1 197 ? 14.254 0.769 -9.643 1.00 97.75 197 LYS A C 1
ATOM 1546 O O . LYS A 1 197 ? 15.145 0.279 -8.961 1.00 97.75 197 LYS A O 1
ATOM 1551 N N . MET A 1 198 ? 13.841 0.223 -10.786 1.00 96.38 198 MET A N 1
ATOM 1552 C CA . MET A 1 198 ? 14.406 -1.012 -11.334 1.00 96.38 198 MET A CA 1
ATOM 1553 C C . MET A 1 198 ? 15.921 -0.908 -11.538 1.00 96.38 198 MET A C 1
ATOM 1555 O O . MET A 1 198 ? 16.634 -1.841 -11.194 1.00 96.38 198 MET A O 1
ATOM 1559 N N . ILE A 1 199 ? 16.438 0.230 -12.014 1.00 94.50 199 ILE A N 1
ATOM 1560 C CA . ILE A 1 199 ? 17.889 0.454 -12.156 1.00 94.50 199 ILE A CA 1
ATOM 1561 C C . ILE A 1 199 ? 18.615 0.369 -10.800 1.00 94.50 199 ILE A C 1
ATOM 1563 O O . ILE A 1 199 ? 19.708 -0.206 -10.730 1.00 94.50 199 ILE A O 1
ATOM 1567 N N . ASP A 1 200 ? 18.011 0.910 -9.735 1.00 94.31 200 ASP A N 1
ATOM 1568 C CA . ASP A 1 200 ? 18.576 0.872 -8.381 1.00 94.31 200 ASP A CA 1
ATOM 1569 C C . ASP A 1 200 ? 18.658 -0.556 -7.836 1.00 94.31 200 ASP A C 1
ATOM 1571 O O . ASP A 1 200 ? 19.696 -0.954 -7.307 1.00 94.31 200 ASP A O 1
ATOM 1575 N N . VAL A 1 201 ? 17.576 -1.328 -7.978 1.00 95.12 201 VAL A N 1
ATOM 1576 C CA . VAL A 1 201 ? 17.42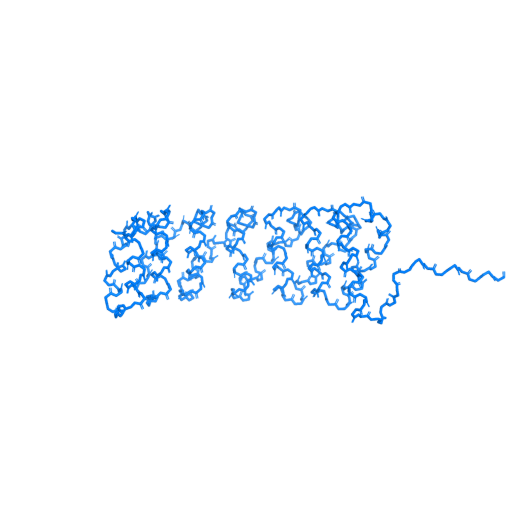0 -2.627 -7.301 1.00 95.12 201 VAL A CA 1
ATOM 1577 C C . VAL A 1 201 ? 17.807 -3.838 -8.154 1.00 95.12 201 VAL A C 1
ATOM 1579 O O . VAL A 1 201 ? 17.915 -4.944 -7.625 1.00 95.12 201 VAL A O 1
ATOM 1582 N N . ALA A 1 202 ? 17.999 -3.665 -9.466 1.00 94.25 202 ALA A N 1
ATOM 1583 C CA . ALA A 1 202 ? 18.373 -4.750 -10.371 1.00 94.25 202 ALA A CA 1
ATOM 1584 C C . ALA A 1 202 ? 19.702 -5.394 -9.960 1.00 94.25 202 ALA A C 1
ATOM 1586 O O . ALA A 1 202 ? 20.674 -4.708 -9.642 1.00 94.25 202 ALA A O 1
ATOM 1587 N N . GLU A 1 203 ? 19.780 -6.720 -10.049 1.00 92.06 203 GLU A N 1
ATOM 1588 C CA . GLU A 1 203 ? 21.053 -7.429 -9.904 1.00 92.06 203 GLU A CA 1
ATOM 1589 C C . GLU A 1 203 ? 21.991 -7.092 -11.084 1.00 92.06 203 GLU A C 1
ATOM 1591 O O . GLU A 1 203 ? 21.519 -6.675 -12.148 1.00 92.06 203 GLU A O 1
ATOM 1596 N N . PRO A 1 204 ? 23.322 -7.268 -10.965 1.00 91.50 204 PRO A N 1
ATOM 1597 C CA . PRO A 1 204 ? 24.270 -6.868 -12.010 1.00 91.50 204 PRO A CA 1
ATOM 1598 C C . PRO A 1 204 ? 23.953 -7.402 -13.416 1.00 91.50 204 PRO A C 1
ATOM 1600 O O . PRO A 1 204 ? 24.139 -6.683 -14.399 1.00 91.50 204 PRO A O 1
ATOM 1603 N N . THR A 1 205 ? 23.454 -8.635 -13.527 1.00 90.69 205 THR A N 1
ATOM 1604 C CA . THR A 1 205 ? 23.071 -9.263 -14.802 1.00 90.69 205 THR A CA 1
ATOM 1605 C C . THR A 1 205 ? 21.859 -8.578 -15.434 1.00 90.69 205 THR A C 1
ATOM 1607 O O . THR A 1 205 ? 21.940 -8.122 -16.572 1.00 90.69 205 THR A O 1
ATOM 1610 N N . GLN A 1 206 ? 20.773 -8.409 -14.678 1.00 90.81 206 GLN A N 1
ATOM 1611 C CA . GLN A 1 206 ? 19.560 -7.700 -15.111 1.00 90.81 206 GLN A CA 1
ATOM 1612 C C . GLN A 1 206 ? 19.843 -6.239 -15.437 1.00 90.81 206 GLN A C 1
ATOM 1614 O O . GLN A 1 206 ? 19.358 -5.706 -16.432 1.00 90.81 206 GLN A O 1
ATOM 1619 N N . ARG A 1 207 ? 20.679 -5.584 -14.626 1.00 91.31 207 ARG A N 1
ATOM 1620 C CA . ARG A 1 207 ? 21.054 -4.192 -14.850 1.00 91.31 207 ARG A CA 1
ATOM 1621 C C . ARG A 1 207 ? 21.755 -4.030 -16.194 1.00 91.31 207 ARG A C 1
ATOM 1623 O O . ARG A 1 207 ? 21.426 -3.102 -16.923 1.00 91.31 207 ARG A O 1
ATOM 1630 N N . LYS A 1 208 ? 22.670 -4.935 -16.561 1.00 90.00 208 LYS A N 1
ATOM 1631 C CA . LYS A 1 208 ? 23.307 -4.922 -17.891 1.00 90.00 208 LYS A CA 1
ATOM 1632 C C . LYS A 1 208 ? 22.273 -5.029 -19.018 1.00 90.00 208 LYS A C 1
ATOM 1634 O O . LYS A 1 208 ? 22.382 -4.283 -19.989 1.00 90.00 208 LYS A O 1
ATOM 1639 N N . VAL A 1 209 ? 21.257 -5.883 -18.869 1.00 90.56 209 VAL A N 1
ATOM 1640 C CA . VAL A 1 209 ? 20.156 -6.011 -19.843 1.00 90.56 209 VAL A CA 1
ATOM 1641 C C . VAL A 1 209 ? 19.355 -4.710 -19.945 1.00 90.56 209 VAL A C 1
ATOM 1643 O O . VAL A 1 209 ? 19.197 -4.186 -21.048 1.00 90.56 209 VAL A O 1
ATOM 1646 N N . LEU A 1 210 ? 18.939 -4.131 -18.812 1.00 91.81 210 LEU A N 1
ATOM 1647 C CA . LEU A 1 210 ? 18.262 -2.829 -18.775 1.00 91.81 210 LEU A CA 1
ATOM 1648 C C . LEU A 1 210 ? 19.098 -1.754 -19.480 1.00 91.81 210 LEU A C 1
ATOM 1650 O O . LEU A 1 210 ? 18.593 -1.045 -20.343 1.00 91.81 210 LEU A O 1
ATOM 1654 N N . MET A 1 211 ? 20.395 -1.656 -19.178 1.00 90.62 211 MET A N 1
ATOM 1655 C CA . MET A 1 211 ? 21.275 -0.663 -19.806 1.00 90.62 211 MET A CA 1
ATOM 1656 C C . MET A 1 211 ? 21.384 -0.865 -21.318 1.00 90.62 211 MET A C 1
ATOM 1658 O O . MET A 1 211 ? 21.322 0.107 -22.072 1.00 90.62 211 MET A O 1
ATOM 1662 N N . HIS A 1 212 ? 21.517 -2.114 -21.767 1.00 89.94 212 HIS A N 1
ATOM 1663 C CA . HIS A 1 212 ? 21.579 -2.448 -23.186 1.00 89.94 212 HIS A CA 1
ATOM 1664 C C . HIS A 1 212 ? 20.300 -2.032 -23.924 1.00 89.94 212 HIS A C 1
ATOM 1666 O O . HIS A 1 212 ? 20.389 -1.474 -25.014 1.00 89.94 212 HIS A O 1
ATOM 1672 N N . LYS A 1 213 ? 19.125 -2.219 -23.309 1.00 90.44 213 LYS A N 1
ATOM 1673 C CA . LYS A 1 213 ? 17.836 -1.789 -23.871 1.00 90.44 213 LYS A CA 1
ATOM 1674 C C . LYS A 1 213 ? 17.646 -0.270 -23.838 1.00 90.44 213 LYS A C 1
ATOM 1676 O O . LYS A 1 213 ? 17.041 0.287 -24.745 1.00 90.44 213 LYS A O 1
ATOM 1681 N N . ILE A 1 214 ? 18.178 0.432 -22.835 1.00 91.69 214 ILE A N 1
ATOM 1682 C CA . ILE A 1 214 ? 18.021 1.893 -22.718 1.00 91.69 214 ILE A CA 1
ATOM 1683 C C . ILE A 1 214 ? 18.965 2.651 -23.665 1.00 91.69 214 ILE A C 1
ATOM 1685 O O . ILE A 1 214 ? 18.581 3.680 -24.227 1.00 91.69 214 ILE A O 1
ATOM 1689 N N . ARG A 1 215 ? 20.195 2.156 -23.865 1.00 90.31 215 ARG A N 1
ATOM 1690 C CA . ARG A 1 215 ? 21.265 2.865 -24.592 1.00 90.31 215 ARG A CA 1
ATOM 1691 C C . ARG A 1 215 ? 20.864 3.363 -25.995 1.00 90.31 215 ARG A C 1
ATOM 1693 O O . ARG A 1 215 ? 21.136 4.534 -26.272 1.00 90.31 215 ARG A O 1
ATOM 1700 N N . PRO A 1 216 ? 20.183 2.578 -26.855 1.00 91.06 216 PRO A N 1
ATOM 1701 C CA . PRO A 1 216 ? 19.750 3.039 -28.178 1.00 91.06 216 PRO A CA 1
ATOM 1702 C C . PRO A 1 216 ? 18.768 4.217 -28.132 1.00 91.06 216 PRO A C 1
ATOM 1704 O O . PRO A 1 216 ? 18.690 5.007 -29.071 1.00 91.06 216 PRO A O 1
ATOM 1707 N N . HIS A 1 217 ? 18.029 4.375 -27.031 1.00 91.12 217 HIS A N 1
ATOM 1708 C CA . HIS A 1 217 ? 16.996 5.398 -26.896 1.00 91.12 217 HIS A CA 1
ATOM 1709 C C . HIS A 1 217 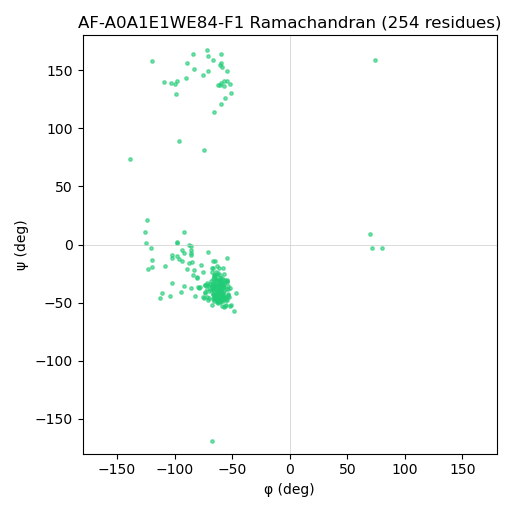? 17.501 6.712 -26.292 1.00 91.12 217 HIS A C 1
ATOM 1711 O O . HIS A 1 217 ? 16.760 7.694 -26.312 1.00 91.12 217 HIS A O 1
ATOM 1717 N N . ILE A 1 218 ? 18.749 6.792 -25.813 1.00 90.94 218 ILE A N 1
ATOM 1718 C CA . ILE A 1 218 ? 19.289 7.982 -25.124 1.00 90.94 218 ILE A CA 1
ATOM 1719 C C . ILE A 1 218 ? 19.118 9.262 -25.953 1.00 90.94 218 ILE A C 1
ATOM 1721 O O . ILE A 1 218 ? 18.686 10.285 -25.422 1.00 90.94 218 ILE A O 1
ATOM 1725 N N . GLY A 1 219 ? 19.404 9.215 -27.259 1.00 90.50 219 GLY A N 1
ATOM 1726 C CA . GLY A 1 219 ? 19.234 10.375 -28.142 1.00 90.50 219 GLY A CA 1
ATOM 1727 C C . GLY A 1 219 ? 17.780 10.854 -28.235 1.00 90.50 219 GLY A C 1
ATOM 1728 O O . GLY A 1 219 ? 17.520 12.057 -28.229 1.00 90.50 219 GLY A O 1
ATOM 1729 N N . SER A 1 220 ? 16.827 9.918 -28.258 1.00 91.81 220 SER A N 1
ATOM 1730 C CA . SER A 1 220 ? 15.388 10.208 -28.255 1.00 91.81 220 SER A CA 1
ATOM 1731 C C . SER A 1 220 ? 14.926 10.756 -26.901 1.00 91.81 220 SER A C 1
ATOM 1733 O O . SER A 1 220 ? 14.259 11.786 -26.848 1.00 91.81 220 SER A O 1
ATOM 1735 N N . LEU A 1 221 ? 15.345 10.132 -25.794 1.00 93.56 221 LEU A N 1
ATOM 1736 C CA . LEU A 1 221 ? 14.940 10.494 -24.430 1.00 93.56 221 LEU A CA 1
ATOM 1737 C C . LEU A 1 221 ? 15.278 11.943 -24.059 1.00 93.56 221 LEU A C 1
ATOM 1739 O O . LEU A 1 221 ? 14.511 12.568 -23.330 1.00 93.56 221 LEU A O 1
ATOM 1743 N N . ARG A 1 222 ? 16.355 12.519 -24.617 1.00 93.38 222 ARG A N 1
ATOM 1744 C CA . ARG A 1 222 ? 16.708 13.944 -24.441 1.00 93.38 222 ARG A CA 1
ATOM 1745 C C . ARG A 1 222 ? 15.594 14.900 -24.882 1.00 93.38 222 ARG A C 1
ATOM 1747 O O . ARG A 1 222 ? 15.534 16.024 -24.386 1.00 93.38 222 ARG A O 1
ATOM 1754 N N . LYS A 1 223 ? 14.724 14.473 -25.801 1.00 94.06 223 LYS A N 1
ATOM 1755 C CA . LYS A 1 223 ? 13.613 15.274 -26.336 1.00 94.06 223 LYS A CA 1
ATOM 1756 C C . LYS A 1 223 ? 12.350 15.216 -25.468 1.00 94.06 223 LYS A C 1
ATOM 1758 O O . LYS A 1 223 ? 11.479 16.058 -25.640 1.00 94.06 223 LYS A O 1
ATOM 1763 N N . TYR A 1 224 ? 12.250 14.268 -24.534 1.00 93.81 224 TYR A N 1
ATOM 1764 C CA . TYR A 1 224 ? 11.064 14.076 -23.694 1.00 93.81 224 TYR A CA 1
ATOM 1765 C C . TYR A 1 224 ? 11.276 14.629 -22.286 1.00 93.81 224 TYR A C 1
ATOM 1767 O O . TYR A 1 224 ? 12.330 14.420 -21.689 1.00 93.81 224 TYR A O 1
ATOM 1775 N N . THR A 1 225 ? 10.253 15.283 -21.727 1.00 94.12 225 THR A N 1
ATOM 1776 C CA . THR A 1 225 ? 10.283 15.865 -20.373 1.00 94.12 225 THR A CA 1
ATOM 1777 C C . THR A 1 225 ? 10.728 14.845 -19.324 1.00 94.12 225 THR A C 1
ATOM 1779 O O . THR A 1 225 ? 11.704 15.084 -18.620 1.00 94.12 225 THR A O 1
ATOM 1782 N N . TYR A 1 226 ? 10.080 13.678 -19.283 1.00 95.69 226 TYR A N 1
ATOM 1783 C CA . TYR A 1 226 ? 10.373 12.629 -18.299 1.00 95.69 226 TYR A CA 1
ATOM 1784 C C . TYR A 1 226 ? 11.593 11.773 -18.674 1.00 95.69 226 TYR A C 1
ATOM 1786 O O . TYR A 1 226 ? 12.335 11.332 -17.798 1.00 95.69 226 TYR A O 1
ATOM 1794 N N . GLY A 1 227 ? 11.878 11.620 -19.973 1.00 93.88 227 GLY A N 1
ATOM 1795 C CA . GLY A 1 227 ? 13.035 10.859 -20.459 1.00 93.88 227 GLY A CA 1
ATOM 1796 C C . GLY A 1 227 ? 14.378 11.426 -19.990 1.00 93.88 227 GLY A C 1
ATOM 1797 O O . GLY A 1 227 ? 15.312 10.671 -19.713 1.00 93.88 227 GLY A O 1
ATOM 1798 N N . LYS A 1 228 ? 14.466 12.750 -19.811 1.00 93.94 228 LYS A N 1
ATOM 1799 C CA . LYS A 1 228 ? 15.649 13.421 -19.247 1.00 93.94 228 LYS A CA 1
ATOM 1800 C C . LYS A 1 228 ? 15.991 12.939 -17.832 1.00 93.94 228 LYS A C 1
ATOM 1802 O O . LYS A 1 228 ? 17.171 12.869 -17.496 1.00 93.94 228 LYS A O 1
ATOM 1807 N N . HIS A 1 229 ? 14.998 12.562 -17.021 1.00 94.44 229 HIS A N 1
ATOM 1808 C CA . HIS A 1 229 ? 15.237 12.053 -15.666 1.00 94.44 229 HIS A CA 1
ATOM 1809 C C . HIS A 1 229 ? 15.933 10.690 -15.680 1.00 94.44 229 HIS A C 1
ATOM 1811 O O . HIS A 1 229 ? 16.809 10.442 -14.852 1.00 94.44 229 HIS A O 1
ATOM 1817 N N . ILE A 1 230 ? 15.616 9.838 -16.661 1.00 94.81 230 ILE A N 1
ATOM 1818 C CA . ILE A 1 230 ? 16.311 8.560 -16.848 1.00 94.81 230 ILE A CA 1
ATOM 1819 C C . ILE A 1 230 ? 17.784 8.800 -17.172 1.00 94.81 230 ILE A C 1
ATOM 1821 O O . ILE A 1 230 ? 18.653 8.180 -16.569 1.00 94.81 230 ILE A O 1
ATOM 1825 N N . ILE A 1 231 ? 18.086 9.741 -18.069 1.00 92.56 231 ILE A N 1
ATOM 1826 C CA . ILE A 1 231 ? 19.473 10.073 -18.428 1.00 92.56 231 ILE A CA 1
ATOM 1827 C C . ILE A 1 231 ? 20.245 10.560 -17.195 1.00 92.56 231 ILE A C 1
ATOM 1829 O O . ILE A 1 231 ? 21.312 10.027 -16.898 1.00 92.56 231 ILE A O 1
ATOM 1833 N N . ALA A 1 232 ? 19.673 11.489 -16.424 1.00 92.06 232 ALA A N 1
ATOM 1834 C CA . ALA A 1 232 ? 20.294 11.984 -15.196 1.00 92.06 232 ALA A CA 1
ATOM 1835 C C . ALA A 1 232 ? 20.519 10.868 -14.156 1.00 92.06 232 ALA A C 1
ATOM 1837 O O . ALA A 1 232 ? 21.514 10.876 -13.426 1.00 92.06 232 ALA A O 1
ATOM 1838 N N . LYS A 1 233 ? 19.609 9.886 -14.082 1.00 92.25 233 LYS A N 1
ATOM 1839 C CA . LYS A 1 233 ? 19.766 8.696 -13.234 1.00 92.25 233 LYS A CA 1
ATOM 1840 C C . LYS A 1 233 ? 20.950 7.839 -13.683 1.00 92.25 233 LYS A C 1
ATOM 1842 O O . LYS A 1 233 ? 21.742 7.424 -12.839 1.00 92.25 233 LYS A O 1
ATOM 1847 N N . LEU A 1 234 ? 21.077 7.603 -14.988 1.00 88.44 234 LEU A N 1
ATOM 1848 C CA . LEU A 1 234 ? 22.175 6.835 -15.569 1.00 88.44 234 LEU A CA 1
ATOM 1849 C C . LEU A 1 234 ? 23.525 7.505 -15.320 1.00 88.44 234 LEU A C 1
ATOM 1851 O O . LEU A 1 234 ? 24.435 6.852 -14.822 1.00 88.44 234 LEU A O 1
ATOM 1855 N N . GLU A 1 235 ? 23.646 8.804 -15.591 1.00 87.56 235 GLU A N 1
ATOM 1856 C CA . GLU A 1 235 ? 24.881 9.566 -15.362 1.00 87.56 235 GLU A CA 1
ATOM 1857 C C . GLU A 1 235 ? 25.353 9.441 -13.906 1.00 87.56 235 GLU A C 1
ATOM 1859 O O . GLU A 1 235 ? 26.499 9.068 -13.651 1.00 87.56 235 GLU A O 1
ATOM 1864 N N . LYS A 1 236 ? 24.442 9.626 -12.939 1.00 83.50 236 LYS A N 1
ATOM 1865 C CA . LYS A 1 236 ? 24.738 9.429 -11.509 1.00 83.50 236 LYS A CA 1
ATOM 1866 C C . LYS A 1 236 ? 25.170 8.001 -11.179 1.00 83.50 236 LYS A C 1
ATOM 1868 O O . LYS A 1 236 ? 25.975 7.813 -10.269 1.00 83.50 236 LYS A O 1
ATOM 1873 N N . PHE A 1 237 ? 24.623 7.003 -11.868 1.00 77.56 237 PHE A N 1
ATOM 1874 C CA . PHE A 1 237 ? 24.990 5.606 -11.661 1.00 77.56 237 PHE A CA 1
ATOM 1875 C C . PHE A 1 237 ? 26.403 5.312 -12.186 1.00 77.56 237 PHE A C 1
ATOM 1877 O O . PHE A 1 237 ? 27.215 4.763 -11.448 1.00 77.56 237 PHE A O 1
ATOM 1884 N N . PHE A 1 238 ? 26.743 5.742 -13.406 1.00 72.00 238 PHE A N 1
ATOM 1885 C CA . PHE A 1 238 ? 28.077 5.532 -13.989 1.00 72.00 238 PHE A CA 1
ATOM 1886 C C . PHE A 1 238 ? 29.180 6.305 -13.259 1.00 72.00 238 PHE A C 1
ATOM 1888 O O . PHE A 1 238 ? 30.282 5.785 -13.110 1.00 72.00 238 PHE A O 1
ATOM 1895 N N . MET A 1 239 ? 28.882 7.490 -12.714 1.00 65.62 239 MET A N 1
ATOM 1896 C CA . MET A 1 239 ? 29.821 8.201 -11.833 1.00 65.62 239 MET A CA 1
ATOM 1897 C C . MET A 1 239 ? 30.133 7.424 -10.543 1.00 65.62 239 MET A C 1
ATOM 1899 O O . MET A 1 239 ? 31.200 7.607 -9.966 1.00 65.62 239 MET A O 1
ATOM 1903 N N . LYS A 1 240 ? 29.222 6.552 -10.089 1.00 61.06 240 LYS A N 1
ATOM 1904 C CA . LYS A 1 240 ? 29.407 5.682 -8.915 1.00 61.06 240 LYS A CA 1
ATOM 1905 C C . LYS A 1 240 ? 29.943 4.284 -9.262 1.00 61.06 240 LYS A C 1
ATOM 1907 O O . LYS A 1 240 ? 30.363 3.575 -8.355 1.00 61.06 240 LYS A O 1
ATOM 1912 N N . ALA A 1 241 ? 29.921 3.884 -10.536 1.00 57.69 241 ALA A N 1
ATOM 1913 C CA . ALA A 1 241 ? 30.298 2.551 -11.015 1.00 57.69 241 ALA A CA 1
ATOM 1914 C C . ALA A 1 241 ? 31.117 2.636 -12.328 1.00 57.69 241 ALA A C 1
ATOM 1916 O O . ALA A 1 241 ? 30.595 2.325 -13.404 1.00 57.69 241 ALA A O 1
ATOM 1917 N N . PRO A 1 242 ? 32.397 3.059 -12.262 1.00 51.59 242 PRO A N 1
ATOM 1918 C CA . PRO A 1 242 ? 33.227 3.348 -13.440 1.00 51.59 242 PRO A CA 1
ATOM 1919 C C . PRO A 1 242 ? 33.574 2.125 -14.312 1.00 51.59 242 PRO A C 1
ATOM 1921 O O . PRO A 1 242 ? 33.974 2.294 -15.462 1.00 51.59 242 PRO A O 1
ATOM 1924 N N . GLU A 1 243 ? 33.373 0.895 -13.827 1.00 48.03 243 GLU A N 1
ATOM 1925 C CA . GLU A 1 243 ? 33.706 -0.341 -14.560 1.00 48.03 243 GLU A CA 1
ATOM 1926 C C . GLU A 1 243 ? 32.794 -0.653 -15.764 1.00 48.03 243 GLU A C 1
ATOM 1928 O O . GLU A 1 243 ? 33.055 -1.590 -16.516 1.00 48.03 243 GLU A O 1
ATOM 1933 N N . LEU A 1 244 ? 31.717 0.111 -15.978 1.00 53.69 244 LEU A N 1
ATOM 1934 C CA . LEU A 1 244 ? 30.750 -0.135 -17.060 1.00 53.69 244 LEU A CA 1
ATOM 1935 C C . LEU A 1 244 ? 30.970 0.731 -18.316 1.00 53.69 244 LEU A C 1
ATOM 1937 O O . LEU A 1 244 ? 30.230 0.587 -19.291 1.00 53.69 244 LEU A O 1
ATOM 1941 N N . GLY A 1 245 ? 32.007 1.577 -18.316 1.00 49.25 245 GLY A N 1
ATOM 1942 C CA . GLY A 1 245 ? 32.405 2.408 -19.455 1.00 49.25 245 GLY A CA 1
ATOM 1943 C C . GLY A 1 245 ? 31.487 3.617 -19.716 1.00 49.25 245 GLY A C 1
ATOM 1944 O O . GLY A 1 245 ? 30.337 3.649 -19.273 1.00 49.25 245 GLY A O 1
ATOM 1945 N N . PRO A 1 246 ? 31.981 4.654 -20.419 1.00 50.75 246 PRO A N 1
ATOM 1946 C CA . PRO A 1 246 ? 31.238 5.894 -20.620 1.00 50.75 246 PRO A CA 1
ATOM 1947 C C . PRO A 1 246 ? 30.044 5.723 -21.572 1.00 50.75 246 PRO A C 1
ATOM 1949 O O . PRO A 1 246 ? 30.079 4.950 -22.535 1.00 50.75 246 PRO A O 1
ATOM 1952 N N . ILE A 1 247 ? 28.997 6.526 -21.350 1.00 52.62 247 ILE A N 1
ATOM 1953 C CA . ILE A 1 247 ? 27.903 6.724 -22.309 1.00 52.62 247 ILE A CA 1
ATOM 1954 C C . ILE A 1 247 ? 28.424 7.612 -23.449 1.00 52.62 247 ILE A C 1
ATOM 1956 O O . ILE A 1 247 ? 28.211 8.821 -23.472 1.00 52.62 247 ILE A O 1
ATOM 1960 N N . GLY A 1 248 ? 29.135 7.004 -24.392 1.00 53.41 248 GLY A N 1
ATOM 1961 C CA . GLY A 1 248 ? 29.515 7.620 -25.661 1.00 53.41 248 GLY A CA 1
ATOM 1962 C C . GLY A 1 248 ? 28.951 6.841 -26.853 1.00 53.41 248 GLY A C 1
ATOM 1963 O O . GLY A 1 248 ? 28.633 5.647 -26.709 1.00 53.41 248 GLY A O 1
ATOM 1964 N N . PRO A 1 249 ? 28.813 7.479 -28.032 1.00 48.53 249 PRO A N 1
ATOM 1965 C CA . PRO A 1 249 ? 28.715 6.730 -29.281 1.00 48.53 249 PRO A CA 1
ATOM 1966 C C . PRO A 1 249 ? 29.929 5.786 -29.403 1.00 48.53 249 PRO A C 1
ATOM 1968 O O . PRO A 1 249 ? 30.987 6.091 -28.844 1.00 48.53 249 PRO A O 1
ATOM 1971 N N . PRO A 1 250 ? 29.792 4.623 -30.067 1.00 53.38 250 PRO A N 1
ATOM 1972 C CA . PRO A 1 250 ? 30.940 3.763 -30.333 1.00 53.38 250 PRO A CA 1
ATOM 1973 C C . PRO A 1 250 ? 32.031 4.577 -31.053 1.00 53.38 250 PRO A C 1
ATOM 1975 O O . PRO A 1 250 ? 31.690 5.428 -31.881 1.00 53.38 250 PRO A O 1
ATOM 1978 N N . PRO A 1 251 ? 33.321 4.367 -30.733 1.00 48.44 251 PRO A N 1
ATOM 1979 C CA . PRO A 1 251 ? 34.394 5.006 -31.481 1.00 48.44 251 PRO A CA 1
ATOM 1980 C C . PRO A 1 251 ? 34.263 4.619 -32.964 1.00 48.44 251 PRO A C 1
ATOM 1982 O O . PRO A 1 251 ? 33.890 3.478 -33.255 1.00 48.44 251 PRO A O 1
ATOM 1985 N N . PRO A 1 252 ? 34.512 5.547 -33.906 1.00 53.84 252 PRO A N 1
ATOM 1986 C CA . PRO A 1 252 ? 34.509 5.204 -35.320 1.00 53.84 252 PRO A CA 1
ATOM 1987 C C . PRO A 1 252 ? 35.529 4.086 -35.567 1.00 53.84 252 PRO A C 1
ATOM 1989 O O . PRO A 1 252 ? 36.627 4.115 -35.005 1.00 53.84 252 PRO A O 1
ATOM 1992 N N . ASN A 1 253 ? 35.140 3.089 -36.371 1.00 57.78 253 ASN A N 1
ATOM 1993 C CA . ASN A 1 253 ? 36.022 1.985 -36.743 1.00 57.78 253 ASN A CA 1
ATOM 1994 C C . ASN A 1 253 ? 37.350 2.538 -37.281 1.00 57.78 253 ASN A C 1
ATOM 1996 O O . ASN A 1 253 ? 37.320 3.495 -38.063 1.00 57.78 253 ASN A O 1
ATOM 2000 N N . PRO A 1 254 ? 38.499 1.948 -36.904 1.00 49.69 254 PRO A N 1
ATOM 2001 C CA . PRO A 1 254 ? 39.766 2.319 -37.506 1.00 49.69 254 PRO A CA 1
ATOM 2002 C C . PRO A 1 254 ? 39.678 2.047 -39.008 1.00 49.69 254 PRO A C 1
ATOM 2004 O O . PRO A 1 254 ? 39.389 0.930 -39.439 1.00 49.69 254 PRO A O 1
ATOM 2007 N N . VAL A 1 255 ? 39.864 3.109 -39.786 1.00 54.44 255 VAL A N 1
ATOM 2008 C CA . VAL A 1 255 ? 40.049 3.026 -41.230 1.00 54.44 255 VAL A CA 1
ATOM 2009 C C . VAL A 1 255 ? 41.381 2.309 -41.441 1.00 54.44 255 VAL A C 1
ATOM 2011 O O . VAL A 1 255 ? 42.415 2.814 -41.001 1.00 54.44 255 VAL A O 1
ATOM 2014 N N . LEU A 1 256 ? 41.322 1.104 -42.011 1.00 54.09 256 LEU A N 1
ATOM 2015 C CA . LEU A 1 256 ? 42.481 0.400 -42.564 1.00 54.09 256 LEU A CA 1
ATOM 2016 C C . LEU A 1 256 ? 42.820 0.976 -43.938 1.00 54.09 256 LEU A C 1
ATOM 2018 O O . LEU A 1 256 ? 41.861 1.246 -44.699 1.00 54.09 256 LEU A O 1
#

Foldseek 3Di:
DQQDPVVLVVLLVCLVPDDQVVLLVSVVVCQVPLVVLQQHPRSLSNLLSSLVRHDQVSCLSNLVVCQVPLVVLQLHPRSVSSLLSCQVRHDPVSCVSSLVVCLVCLVVLLQRPRSVVSLLSCLVPNDLVSVVSSLVVCQPPLLVLQLHPRNVVVLLSNLVRPDLVSVLRSLVSCLDDPLCSLVVLQQHPRSVVSLLSNCVRPDPVSNVSSCVSCLVCLVVLVVGPSSVVVVVSVVVVCVVPVPVDDSDDPDPPPDD

Radius of gyration: 23.51 Å; Cα contacts (8 Å, |Δi|>4): 319; chains: 1; bounding box: 64×34×76 Å

Nearest PDB structures (foldseek):
  5kla-assembly1_A  TM=9.959E-01  e=2.669E-25  Drosophila melanogaster
  3q0n-assembly1_A  TM=9.927E-01  e=3.304E-25  Homo sapiens
  3q0o-assembly2_B  TM=9.898E-01  e=2.354E-24  Homo sapiens
  5kl1-assembly1_A  TM=9.781E-01  e=2.000E-21  Drosophila melanogaster
  5ykh-assembly1_A  TM=7.038E-01  e=2.189E-19  Homo sapiens

Secondary structure (DSSP, 8-state):
-TTSTTHHHHHHHHHHHS-HHHHHHHHHTTTTTHHHHHTSTTHHHHHHHHHHHS-GGGGHHHHHHHTTTHHHHHTSTTHHHHHHHHHHHS-HHHHHHHHHHHHHTHHHHHHSTTHHHHHHHHHHHS-HHHHHHHHHHHTT-HHHHHTSTTHHHHHHHHHHHS-HHHHHHHHHHHHSS-THHHHHHHHSTTHHHHHHHHHHH--HHHHHHHHHHHGGGHHHHTTSTTHHHHHHHHHHHHHH-GGG--S-PPPPPP--

Solvent-accessible surface area (backbone atoms only — not comparable to full-atom values): 14031 Å² total; per-residue (Å²): 93,45,77,34,83,67,39,16,53,54,53,40,52,45,48,76,70,53,59,71,73,58,37,50,57,61,54,55,73,40,65,101,40,50,70,62,26,32,74,32,96,30,12,23,58,34,55,35,43,47,45,76,64,45,64,50,86,79,43,52,68,57,55,60,68,38,64,98,36,45,64,68,28,28,62,25,93,48,23,23,55,40,52,46,39,42,68,73,54,42,50,71,82,64,31,47,64,53,52,53,49,44,62,78,41,43,81,60,28,35,60,28,92,38,12,20,58,48,52,40,47,37,44,76,74,45,57,71,68,61,30,51,53,54,45,57,72,43,57,97,39,56,73,65,36,19,63,30,88,42,19,17,58,39,52,38,40,36,52,67,59,42,52,75,67,58,30,46,56,60,52,46,68,42,69,40,94,60,74,56,52,49,60,52,29,36,52,31,95,40,13,28,57,36,54,54,46,46,62,72,64,41,54,76,70,58,34,52,52,53,48,62,68,47,58,82,44,51,78,59,27,69,76,35,84,40,15,40,55,53,52,57,51,49,54,60,47,45,77,75,44,71,90,76,65,81,98,64,80,79,77,80,76,82,84,127